Protein AF-A0A9X1H783-F1 (afdb_monomer_lite)

Secondary structure (DSSP, 8-state):
--HHHHHHHHHHS-TT---EEEETTSEEEE-S-GGG-S-HHHHHHHHHHHHSS--TTSGGG--EEEE-SSSSSEEEE-SSTTEEEEE-GGG--SSS--HHHHHHHHHHHHHHHHHS--EEEEE---EE---SEEEEEETTPPTT--SEEESSS-EEEE-SSEEEEESSSS-EEEEGGGEEEEEEEEETTEEEEEEEETT-SEEEEEE-S-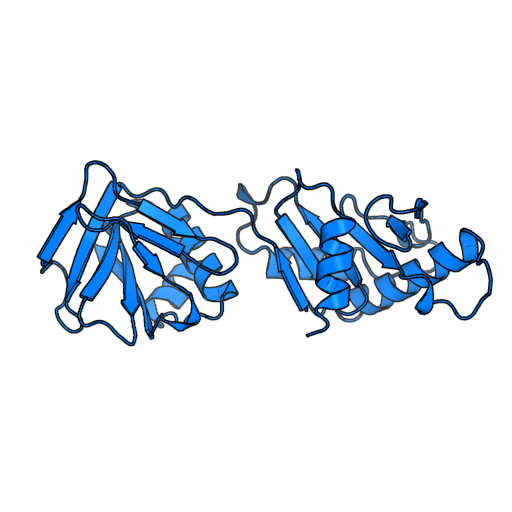HHHHHHHHHHHHHTT--B-HHHHHHHT-

Foldseek 3Di:
DPVVLVVQLVQQDDVVQQWKFAFPLAKMFTDDCCVPPLAPVVVVLVCLQVQLADDVPDQQPDWDWDQGDRHAATWIDGDDPRIIGGDHPVVDPDDPDDRVSSNVVRSVSSNVCNVPVHTPDIGDDKDWQAFQKKFKDFPPDDPPDTDAMDRPDFTWIDHDFWIWTDRHPDIDIDGLVQFPEWEWDDDDLWTKIWTDGPPDRIIMITTRSDLSSLLSVLSSSVVVVHHYDPRSVVSNVD

pLDDT: mean 91.79, std 6.77, range [54.94, 98.31]

Sequence (238 aa):
MDQTLIDNVRLAINPKFQDWVLFENGSYIVFNNTDTIEDIRTEAVKIMAEYGPVHIGSPAGDFGVTTLKKAKGWSISGHYYGMYTYVHPAEINTTNPNESEIGLFGRSKRDLDGQNPIIIYINRKDIDVKLIAGFVGIKKIPLPFVLALNNYNPKLILKEESFEHRGSFWGKTDYYENIEKIDIYLAYKTTNIEITKINSIFTFIGNTNNNLELKKCLAFFQEKKCNLTQKALDFLNQ

Structure (mmCIF, N/CA/C/O backbone):
data_AF-A0A9X1H783-F1
#
_entry.id   AF-A0A9X1H783-F1
#
loop_
_atom_site.group_PDB
_atom_site.id
_atom_site.type_symbol
_atom_site.label_atom_id
_atom_site.label_alt_id
_atom_site.label_comp_id
_atom_site.label_asym_id
_atom_site.label_entity_id
_atom_site.label_seq_id
_atom_site.pdbx_PDB_ins_code
_atom_site.Cartn_x
_atom_site.Cartn_y
_atom_site.Cartn_z
_atom_site.occupancy
_atom_site.B_iso_or_equiv
_atom_site.auth_seq_id
_atom_site.auth_comp_id
_atom_site.auth_asym_id
_atom_site.auth_atom_id
_atom_site.pdbx_PDB_model_num
ATOM 1 N N . MET A 1 1 ? 15.342 7.305 0.048 1.00 54.94 1 MET A N 1
ATOM 2 C CA . MET A 1 1 ? 14.233 7.001 -0.877 1.00 54.94 1 MET A CA 1
ATOM 3 C C . MET A 1 1 ? 14.341 7.996 -2.015 1.00 54.94 1 MET A C 1
ATOM 5 O O . MET A 1 1 ? 14.470 9.180 -1.724 1.00 54.94 1 MET A O 1
ATOM 9 N N . ASP A 1 2 ? 14.410 7.538 -3.264 1.00 75.81 2 ASP A N 1
ATOM 10 C CA . ASP A 1 2 ? 14.524 8.437 -4.418 1.00 75.81 2 ASP A CA 1
ATOM 11 C C . ASP A 1 2 ? 13.151 9.040 -4.743 1.00 75.81 2 ASP A C 1
ATOM 13 O O . ASP A 1 2 ? 12.366 8.487 -5.514 1.00 75.81 2 ASP A O 1
ATOM 17 N N . GLN A 1 3 ? 12.845 10.168 -4.099 1.00 84.81 3 GLN A N 1
ATOM 18 C CA . GLN A 1 3 ? 11.584 10.888 -4.288 1.00 84.81 3 GLN A CA 1
ATOM 19 C C . GLN A 1 3 ? 11.362 11.271 -5.761 1.00 84.81 3 GLN A C 1
ATOM 21 O O . GLN A 1 3 ? 10.232 11.262 -6.245 1.00 84.81 3 GLN A O 1
ATOM 26 N N . THR A 1 4 ? 12.447 11.516 -6.499 1.00 91.31 4 THR A N 1
ATOM 27 C CA . THR A 1 4 ? 12.412 11.880 -7.919 1.00 91.31 4 THR A CA 1
ATOM 28 C C . THR A 1 4 ? 11.857 10.744 -8.775 1.00 91.31 4 THR A C 1
ATOM 30 O O . THR A 1 4 ? 11.085 10.986 -9.705 1.00 91.31 4 THR A O 1
ATOM 33 N N . LEU A 1 5 ? 12.231 9.497 -8.477 1.00 94.94 5 LEU A N 1
ATOM 34 C CA . LEU A 1 5 ? 11.717 8.326 -9.186 1.00 94.94 5 LEU A CA 1
ATOM 35 C C . LEU A 1 5 ? 10.219 8.135 -8.921 1.00 94.94 5 LEU A C 1
ATOM 37 O O . LEU A 1 5 ? 9.456 7.956 -9.870 1.00 94.94 5 LEU A O 1
ATOM 41 N N . ILE A 1 6 ? 9.793 8.238 -7.657 1.00 94.69 6 ILE A N 1
ATOM 42 C CA . ILE A 1 6 ? 8.380 8.110 -7.261 1.00 94.69 6 ILE A CA 1
ATOM 43 C C . ILE A 1 6 ? 7.521 9.139 -7.999 1.00 94.69 6 ILE A C 1
ATOM 45 O O . ILE A 1 6 ? 6.508 8.779 -8.601 1.00 94.69 6 ILE A O 1
ATOM 49 N N . ASP A 1 7 ? 7.940 10.404 -8.007 1.00 94.25 7 ASP A N 1
ATOM 50 C CA . ASP A 1 7 ? 7.174 11.483 -8.631 1.00 94.25 7 ASP A CA 1
ATOM 51 C C . ASP A 1 7 ? 7.076 11.315 -10.153 1.00 94.25 7 ASP A C 1
ATOM 53 O O . ASP A 1 7 ? 6.005 11.497 -10.738 1.00 94.25 7 ASP A O 1
ATOM 57 N N . ASN A 1 8 ? 8.161 10.895 -10.808 1.00 95.50 8 ASN A N 1
ATOM 58 C CA . ASN A 1 8 ? 8.141 10.620 -12.243 1.00 95.50 8 ASN A CA 1
ATOM 59 C C . ASN A 1 8 ? 7.242 9.429 -12.601 1.00 95.50 8 ASN A C 1
ATOM 61 O O . ASN A 1 8 ? 6.477 9.509 -13.565 1.00 95.50 8 ASN A O 1
ATOM 65 N N . VAL A 1 9 ? 7.293 8.345 -11.823 1.00 96.44 9 VAL A N 1
ATOM 66 C CA . VAL A 1 9 ? 6.426 7.172 -12.024 1.00 96.44 9 VAL A CA 1
ATOM 67 C C . VAL A 1 9 ? 4.963 7.544 -11.795 1.00 96.44 9 VAL A C 1
ATOM 69 O O . VAL A 1 9 ? 4.110 7.214 -12.619 1.00 96.44 9 VAL A O 1
ATOM 72 N N . ARG A 1 10 ? 4.660 8.321 -10.750 1.00 95.19 10 ARG A N 1
ATOM 73 C CA . ARG A 1 10 ? 3.310 8.844 -10.496 1.00 95.19 10 ARG A CA 1
ATOM 74 C C . ARG A 1 10 ? 2.779 9.644 -11.689 1.00 95.19 10 ARG A C 1
ATOM 76 O O . ARG A 1 10 ? 1.618 9.493 -12.059 1.00 95.19 10 ARG A O 1
ATOM 83 N N . LEU A 1 11 ? 3.620 10.465 -12.321 1.00 95.25 11 LEU A N 1
ATOM 84 C CA . LEU A 1 11 ? 3.266 11.218 -13.532 1.00 95.25 11 LEU A CA 1
ATOM 85 C C . LEU A 1 11 ? 3.130 10.333 -14.784 1.00 95.25 11 LEU A C 1
ATOM 87 O O . LEU A 1 11 ? 2.388 10.693 -15.704 1.00 95.25 11 LEU A O 1
ATOM 91 N N . ALA A 1 12 ? 3.831 9.198 -14.838 1.00 93.94 12 ALA A N 1
ATOM 92 C CA . ALA A 1 12 ? 3.749 8.228 -15.929 1.00 93.94 12 ALA A CA 1
ATOM 93 C C . ALA A 1 12 ? 2.422 7.449 -15.928 1.00 93.94 12 ALA A C 1
ATOM 95 O O . ALA A 1 12 ? 1.915 7.074 -16.989 1.00 93.94 12 ALA A O 1
ATOM 96 N N . ILE A 1 13 ? 1.843 7.231 -14.747 1.00 94.44 13 ILE A N 1
ATOM 97 C CA . ILE A 1 13 ? 0.616 6.459 -14.555 1.00 94.44 13 ILE A CA 1
ATOM 98 C C . ILE A 1 13 ? -0.613 7.338 -14.819 1.00 94.44 13 ILE A C 1
ATOM 100 O O . ILE A 1 13 ? -0.692 8.506 -14.438 1.00 94.44 13 ILE A O 1
ATOM 104 N N . ASN A 1 14 ? -1.621 6.777 -15.494 1.00 91.31 14 ASN A N 1
ATOM 105 C CA . ASN A 1 14 ? -2.895 7.472 -15.657 1.00 91.31 14 ASN A CA 1
ATOM 106 C C . ASN A 1 14 ? -3.558 7.649 -14.274 1.00 91.31 14 ASN A C 1
ATOM 108 O O . ASN A 1 14 ? -3.820 6.632 -13.634 1.00 91.31 14 ASN A O 1
ATOM 112 N N . PRO A 1 15 ? -3.929 8.877 -13.852 1.00 89.75 15 PRO A N 1
ATOM 113 C CA . PRO A 1 15 ? -4.509 9.131 -12.530 1.00 89.75 15 PRO A CA 1
ATOM 114 C C . PRO A 1 15 ? -5.787 8.351 -12.207 1.00 89.75 15 PRO A C 1
ATOM 116 O O . PRO A 1 15 ? -6.208 8.328 -11.060 1.00 89.75 15 PRO A O 1
ATOM 119 N N . LYS A 1 16 ? -6.448 7.713 -13.177 1.00 90.12 16 LYS A N 1
ATOM 120 C CA . LYS A 1 16 ? -7.562 6.801 -12.873 1.00 90.12 16 LYS A CA 1
ATOM 121 C C . LYS A 1 16 ? -7.117 5.530 -12.134 1.00 90.12 16 LYS A C 1
ATOM 123 O O . LYS A 1 16 ? -7.942 4.893 -11.490 1.00 90.12 16 LYS A O 1
ATOM 128 N N . PHE A 1 17 ? -5.845 5.154 -12.253 1.00 90.94 17 PHE A N 1
ATOM 129 C CA . PHE A 1 17 ? -5.264 3.997 -11.588 1.00 90.94 17 PHE A CA 1
ATOM 130 C C . PHE A 1 17 ? -4.546 4.452 -10.320 1.00 90.94 17 PHE A C 1
ATOM 132 O O . PHE A 1 17 ? -3.482 5.063 -10.372 1.00 90.94 17 PHE A O 1
ATOM 139 N N . GLN A 1 18 ? -5.178 4.183 -9.184 1.00 89.06 18 GLN A N 1
ATOM 140 C CA . GLN A 1 18 ? -4.744 4.659 -7.870 1.00 89.06 18 GLN A CA 1
ATOM 141 C C . GLN A 1 18 ? -3.999 3.591 -7.071 1.00 89.06 18 GLN A C 1
ATOM 143 O O . GLN A 1 18 ? -3.437 3.893 -6.029 1.00 89.06 18 GLN A O 1
ATOM 148 N N . ASP A 1 19 ? -3.966 2.352 -7.545 1.00 91.81 19 ASP A N 1
ATOM 149 C CA . ASP A 1 19 ? -3.268 1.281 -6.857 1.00 91.81 19 ASP A CA 1
ATOM 150 C C . ASP A 1 19 ? -2.101 0.795 -7.703 1.00 91.81 19 ASP A C 1
ATOM 152 O O . ASP A 1 19 ? -2.285 0.218 -8.779 1.00 91.81 19 ASP A O 1
ATOM 156 N N . TRP A 1 20 ? -0.888 1.051 -7.228 1.00 95.19 20 TRP A N 1
ATOM 157 C CA . TRP A 1 20 ? 0.322 0.637 -7.919 1.00 95.19 20 TRP A CA 1
ATOM 158 C C . TRP A 1 20 ? 1.499 0.483 -6.965 1.00 95.19 20 TRP A C 1
ATOM 160 O O . TRP A 1 20 ? 1.577 1.128 -5.922 1.00 95.19 20 TRP A O 1
ATOM 170 N N . VAL A 1 21 ? 2.425 -0.393 -7.334 1.00 95.81 21 VAL A N 1
ATOM 171 C CA . VAL A 1 21 ? 3.631 -0.707 -6.563 1.00 95.81 21 VAL A CA 1
ATOM 172 C C . VAL A 1 21 ? 4.849 -0.409 -7.419 1.00 95.81 21 VAL A C 1
ATOM 174 O O . VAL A 1 21 ? 4.858 -0.769 -8.592 1.00 95.81 21 VAL A O 1
ATOM 177 N N . LEU A 1 22 ? 5.863 0.231 -6.838 1.00 97.69 22 LEU A N 1
ATOM 178 C CA . LEU A 1 22 ? 7.119 0.600 -7.488 1.00 97.69 22 LEU A CA 1
ATOM 179 C C . LEU A 1 22 ? 8.302 -0.121 -6.839 1.00 97.69 22 LEU A C 1
ATOM 181 O O . LEU A 1 22 ? 8.462 -0.125 -5.612 1.00 97.69 22 LEU A O 1
ATOM 185 N N . PHE A 1 23 ? 9.140 -0.689 -7.697 1.00 97.81 23 PHE A N 1
ATOM 186 C CA . PHE A 1 23 ? 10.353 -1.417 -7.366 1.00 97.81 23 PHE A CA 1
ATOM 187 C C . PHE A 1 23 ? 11.600 -0.548 -7.550 1.00 97.81 23 PHE A C 1
ATOM 189 O O . PHE A 1 23 ? 11.563 0.501 -8.200 1.00 97.81 23 PHE A O 1
ATOM 196 N N . GLU A 1 24 ? 12.694 -0.971 -6.924 1.00 96.94 24 GLU A N 1
ATOM 197 C CA . GLU A 1 24 ? 13.940 -0.212 -6.805 1.00 96.94 24 GLU A CA 1
ATOM 198 C C . GLU A 1 24 ? 14.517 0.240 -8.151 1.00 96.94 24 GLU A C 1
ATOM 200 O O . GLU A 1 24 ? 14.945 1.389 -8.268 1.00 96.94 24 GLU A O 1
ATOM 205 N N . ASN A 1 25 ? 14.457 -0.600 -9.189 1.00 96.81 25 ASN A N 1
ATOM 206 C CA . ASN A 1 25 ? 14.982 -0.272 -10.517 1.00 96.81 25 ASN A CA 1
ATOM 207 C C . ASN A 1 25 ? 13.929 0.387 -11.424 1.00 96.81 25 ASN A C 1
ATOM 209 O O . ASN A 1 25 ? 14.109 0.494 -12.636 1.00 96.81 25 ASN A O 1
ATOM 213 N N . GLY A 1 26 ? 12.828 0.898 -10.872 1.00 97.06 26 GLY A N 1
ATOM 214 C CA . GLY A 1 26 ? 11.852 1.686 -11.624 1.00 97.06 26 GLY A CA 1
ATOM 215 C C . GLY A 1 26 ? 10.808 0.865 -12.377 1.00 97.06 26 GLY A C 1
ATOM 216 O O . GLY A 1 26 ? 10.026 1.445 -13.139 1.00 97.06 26 GLY A O 1
ATOM 217 N N . SER A 1 27 ? 10.759 -0.455 -12.179 1.00 97.94 27 SER A N 1
ATOM 218 C CA . SER A 1 27 ? 9.600 -1.245 -12.597 1.00 97.94 27 SER A CA 1
ATOM 219 C C . SER A 1 27 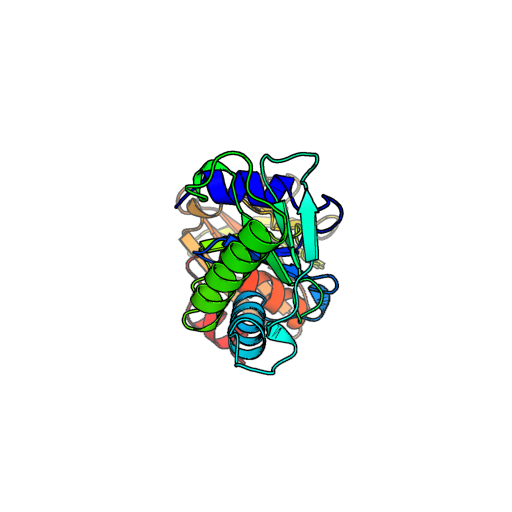? 8.428 -0.981 -11.667 1.00 97.94 27 SER A C 1
ATOM 221 O O . SER A 1 27 ? 8.597 -0.806 -10.463 1.00 97.94 27 SER A O 1
ATOM 223 N N . TYR A 1 28 ? 7.220 -0.939 -12.209 1.00 97.88 28 TYR A N 1
ATOM 224 C CA . TYR A 1 28 ? 6.009 -0.736 -11.434 1.00 97.88 28 TYR A CA 1
ATOM 225 C C . TYR A 1 28 ? 4.861 -1.585 -11.966 1.00 97.88 28 TYR A C 1
ATOM 227 O O . TYR A 1 28 ? 4.776 -1.878 -13.159 1.00 97.88 28 TYR A O 1
ATOM 235 N N . ILE A 1 29 ? 3.972 -1.982 -11.059 1.00 97.12 29 ILE A N 1
ATOM 236 C CA . ILE A 1 29 ? 2.785 -2.782 -11.358 1.00 97.12 29 ILE A CA 1
ATOM 237 C C . ILE A 1 29 ? 1.555 -1.962 -10.992 1.00 97.12 29 ILE A C 1
ATOM 239 O O . ILE A 1 29 ? 1.434 -1.503 -9.859 1.00 97.12 29 ILE A O 1
ATOM 243 N N . VAL A 1 30 ? 0.646 -1.792 -11.946 1.00 95.75 30 VAL A N 1
ATOM 244 C CA . VAL A 1 30 ? -0.655 -1.143 -11.772 1.00 95.75 30 VAL A CA 1
ATOM 245 C C . VAL A 1 30 ? -1.730 -2.207 -11.570 1.00 95.75 30 VAL A C 1
ATOM 247 O O . VAL A 1 30 ? -1.883 -3.107 -12.397 1.00 95.75 30 VAL A O 1
ATOM 250 N N . PHE A 1 31 ? -2.507 -2.079 -10.498 1.00 92.44 31 PHE A N 1
ATOM 251 C CA . PHE A 1 31 ? -3.569 -3.013 -10.143 1.00 92.44 31 PHE A CA 1
ATOM 252 C C . PHE A 1 31 ? -4.945 -2.425 -10.469 1.00 92.44 31 PHE A C 1
ATOM 254 O O . PHE A 1 31 ? -5.270 -1.308 -10.076 1.00 92.44 31 PHE A O 1
ATOM 261 N N . ASN A 1 32 ? -5.781 -3.205 -11.160 1.00 83.69 32 ASN A N 1
ATOM 262 C CA . ASN A 1 32 ? -7.150 -2.794 -11.501 1.00 83.69 32 ASN A CA 1
ATOM 263 C C . ASN A 1 32 ? -8.206 -3.275 -10.490 1.00 83.69 32 ASN A C 1
ATOM 265 O O . ASN A 1 32 ? -9.282 -2.692 -10.436 1.00 83.69 32 ASN A O 1
ATOM 269 N N . ASN A 1 33 ? -7.907 -4.317 -9.703 1.00 74.62 33 ASN A N 1
ATOM 270 C CA . ASN A 1 33 ? -8.857 -4.990 -8.808 1.00 74.62 33 ASN A CA 1
ATOM 271 C C . ASN A 1 33 ? -8.241 -5.224 -7.417 1.00 74.62 33 ASN A C 1
ATOM 273 O O . ASN A 1 33 ? -8.136 -6.355 -6.949 1.00 74.62 33 ASN A O 1
ATOM 277 N N . THR A 1 34 ? -7.789 -4.170 -6.745 1.00 73.69 34 THR A N 1
ATOM 278 C CA . THR A 1 34 ? -7.193 -4.301 -5.403 1.00 73.69 34 THR A CA 1
ATOM 279 C C . THR A 1 34 ? -8.164 -4.777 -4.336 1.00 73.69 34 THR A C 1
ATOM 281 O O . THR A 1 34 ? -7.727 -5.355 -3.347 1.00 73.69 34 THR A O 1
ATOM 284 N N . ASP A 1 35 ? -9.470 -4.606 -4.536 1.00 70.31 35 ASP A N 1
ATOM 285 C CA . ASP A 1 35 ? -10.495 -5.044 -3.585 1.00 70.31 35 ASP A CA 1
ATOM 286 C C . ASP A 1 35 ? -10.498 -6.561 -3.332 1.00 70.31 35 ASP A C 1
ATOM 288 O O . ASP A 1 35 ? -11.001 -6.998 -2.287 1.00 70.31 35 ASP A O 1
ATOM 292 N N . THR A 1 36 ? -9.947 -7.340 -4.272 1.00 70.81 36 THR A N 1
ATOM 293 C CA . THR A 1 36 ? -9.803 -8.802 -4.204 1.00 70.81 36 THR A CA 1
ATOM 294 C C . THR A 1 36 ? -8.408 -9.256 -3.774 1.00 70.81 36 THR A C 1
ATOM 296 O O . THR A 1 36 ? -8.184 -10.456 -3.650 1.00 70.81 36 THR A O 1
ATOM 299 N N . ILE A 1 37 ? -7.468 -8.329 -3.575 1.00 75.62 37 ILE A N 1
ATOM 300 C CA . ILE A 1 37 ? -6.089 -8.626 -3.181 1.00 75.62 37 ILE A CA 1
ATOM 301 C C . ILE A 1 37 ? -5.966 -8.362 -1.683 1.00 75.62 37 ILE A C 1
ATOM 303 O O . ILE A 1 37 ? -6.151 -7.233 -1.232 1.00 75.62 37 ILE A O 1
ATOM 307 N N . GLU A 1 38 ? -5.671 -9.409 -0.916 1.00 70.44 38 GLU A N 1
ATOM 308 C CA . GLU A 1 38 ? -5.526 -9.319 0.541 1.00 70.44 38 GLU A CA 1
ATOM 309 C C . GLU A 1 38 ? -4.265 -8.539 0.935 1.00 70.44 38 GLU A C 1
ATOM 311 O O . GLU A 1 38 ? -4.347 -7.601 1.725 1.00 70.44 38 GLU A O 1
ATOM 316 N N . ASP A 1 39 ? -3.129 -8.864 0.311 1.00 80.00 39 ASP A N 1
ATOM 317 C CA . ASP A 1 39 ? -1.849 -8.185 0.510 1.00 80.00 39 ASP A CA 1
ATOM 318 C C . ASP A 1 39 ? -1.211 -7.820 -0.840 1.00 80.00 39 ASP A C 1
ATOM 320 O O . ASP A 1 39 ? -0.672 -8.664 -1.561 1.00 80.00 39 ASP A O 1
ATOM 324 N N . ILE A 1 40 ? -1.258 -6.529 -1.178 1.00 87.25 40 ILE A N 1
ATOM 325 C CA . ILE A 1 40 ? -0.692 -6.007 -2.428 1.00 87.25 40 ILE A CA 1
ATOM 326 C C . ILE A 1 40 ? 0.831 -6.129 -2.475 1.00 87.25 40 ILE A C 1
ATOM 328 O O . ILE A 1 40 ? 1.391 -6.261 -3.561 1.00 87.25 40 ILE A O 1
ATOM 332 N N . ARG A 1 41 ? 1.516 -6.093 -1.325 1.00 89.44 41 ARG A N 1
ATOM 333 C CA . ARG A 1 41 ? 2.974 -6.218 -1.267 1.00 89.44 41 ARG A CA 1
ATOM 334 C C . ARG A 1 41 ? 3.370 -7.633 -1.651 1.00 89.44 41 ARG A C 1
ATOM 336 O O . ARG A 1 41 ? 4.198 -7.798 -2.544 1.00 89.44 41 ARG A O 1
ATOM 343 N N . THR A 1 42 ? 2.762 -8.628 -1.011 1.00 89.94 42 THR A N 1
ATOM 344 C CA . THR A 1 42 ? 3.015 -10.040 -1.320 1.00 89.94 42 THR A CA 1
ATOM 345 C C . THR A 1 42 ? 2.666 -10.357 -2.774 1.00 89.94 42 THR A C 1
ATOM 347 O O . THR A 1 42 ? 3.477 -10.959 -3.479 1.00 89.94 42 THR A O 1
ATOM 350 N N . GLU A 1 43 ? 1.513 -9.893 -3.262 1.00 92.44 43 GLU A N 1
ATOM 351 C CA . GLU A 1 43 ? 1.101 -10.137 -4.649 1.00 92.44 43 GLU A CA 1
ATOM 352 C C . GLU A 1 43 ? 2.029 -9.452 -5.664 1.00 92.44 43 GLU A C 1
ATOM 354 O O . GLU A 1 43 ? 2.422 -10.064 -6.655 1.00 92.44 43 GLU A O 1
ATOM 359 N N . ALA A 1 44 ? 2.455 -8.210 -5.410 1.00 95.12 44 ALA A N 1
ATOM 360 C CA . ALA A 1 44 ? 3.391 -7.512 -6.288 1.00 95.12 44 ALA A CA 1
ATOM 361 C C . ALA A 1 44 ? 4.756 -8.210 -6.349 1.00 95.12 44 ALA A C 1
ATOM 363 O O . ALA A 1 44 ? 5.304 -8.362 -7.439 1.00 95.12 44 ALA A O 1
ATOM 364 N N . VAL A 1 45 ? 5.293 -8.660 -5.207 1.00 96.44 45 VAL A N 1
ATOM 365 C CA . VAL A 1 45 ? 6.550 -9.429 -5.156 1.00 96.44 45 VAL A CA 1
ATOM 366 C C . VAL A 1 45 ? 6.425 -10.720 -5.958 1.00 96.44 45 VAL A C 1
ATOM 368 O O . VAL A 1 45 ? 7.314 -11.029 -6.747 1.00 96.44 45 VAL A O 1
ATOM 371 N N . LYS A 1 46 ? 5.313 -11.444 -5.803 1.00 95.69 46 LYS A N 1
ATOM 372 C CA . LYS A 1 46 ? 5.044 -12.675 -6.552 1.00 95.69 46 LYS A CA 1
ATOM 373 C C . LYS A 1 46 ? 4.999 -12.421 -8.060 1.00 95.69 46 LYS A C 1
ATOM 375 O O . LYS A 1 46 ? 5.708 -13.092 -8.801 1.00 95.69 46 LYS A O 1
ATOM 380 N N . ILE A 1 47 ? 4.220 -11.432 -8.507 1.00 95.62 47 ILE A N 1
ATOM 381 C CA . ILE A 1 47 ? 4.123 -11.065 -9.928 1.00 95.62 47 ILE A CA 1
ATOM 382 C C . ILE A 1 47 ? 5.495 -10.648 -10.473 1.00 95.62 47 ILE A C 1
ATOM 384 O O . ILE A 1 47 ? 5.873 -11.064 -11.566 1.00 95.62 47 ILE A O 1
ATOM 388 N N . MET A 1 48 ? 6.258 -9.839 -9.732 1.00 96.88 48 MET A N 1
ATOM 389 C CA . MET A 1 48 ? 7.583 -9.402 -10.175 1.00 96.88 48 MET A CA 1
ATOM 390 C C . MET A 1 48 ? 8.561 -10.576 -10.289 1.00 96.88 48 MET A C 1
ATOM 392 O O . MET A 1 48 ? 9.252 -10.682 -11.295 1.00 96.88 48 MET A O 1
ATOM 396 N N . ALA A 1 49 ? 8.573 -11.492 -9.320 1.00 95.50 49 ALA A N 1
ATOM 397 C CA . ALA A 1 49 ? 9.428 -12.678 -9.361 1.00 95.50 49 ALA A CA 1
ATOM 398 C C . ALA A 1 49 ? 9.052 -13.651 -10.495 1.00 95.50 49 ALA A C 1
ATOM 400 O O . ALA A 1 49 ? 9.925 -14.303 -11.061 1.00 95.50 49 ALA A O 1
ATOM 401 N N . GLU A 1 50 ? 7.764 -13.756 -10.835 1.00 94.50 50 GLU A N 1
ATOM 402 C CA . GLU A 1 50 ? 7.275 -14.666 -11.878 1.00 94.50 50 GLU A CA 1
ATOM 403 C C . GLU A 1 50 ? 7.458 -14.099 -13.296 1.00 94.50 50 GLU A C 1
ATOM 405 O O . GLU A 1 50 ? 7.855 -14.825 -14.205 1.00 94.50 50 GLU A O 1
ATOM 410 N N . TYR A 1 51 ? 7.186 -12.804 -13.496 1.00 93.69 51 TYR A N 1
ATOM 411 C CA . TYR A 1 51 ? 7.120 -12.189 -14.832 1.00 93.69 51 TYR A CA 1
ATOM 412 C C . TYR A 1 51 ? 8.225 -11.167 -15.127 1.00 93.69 51 TYR A C 1
ATOM 414 O O . TYR A 1 51 ? 8.376 -10.753 -16.280 1.00 93.69 51 TYR A O 1
ATOM 422 N N . GLY A 1 52 ? 8.964 -10.723 -14.110 1.00 92.62 52 GLY A N 1
ATOM 423 C CA . GLY A 1 52 ? 10.068 -9.773 -14.243 1.00 92.62 52 GLY A CA 1
ATOM 424 C C . GLY A 1 52 ? 11.311 -10.356 -14.928 1.00 92.62 52 GLY A C 1
ATOM 425 O O . GLY A 1 52 ? 11.812 -9.710 -15.856 1.00 92.62 52 GLY A O 1
ATOM 426 N N . PRO A 1 53 ? 11.799 -11.555 -14.531 1.00 92.44 53 PRO A N 1
ATOM 427 C CA . PRO A 1 53 ? 12.999 -12.149 -15.110 1.00 92.44 53 PRO A CA 1
ATOM 428 C C . PRO A 1 53 ? 12.887 -12.383 -16.616 1.00 92.44 53 PRO A C 1
ATOM 430 O O . PRO A 1 53 ? 11.856 -12.818 -17.137 1.00 92.44 53 PRO A O 1
ATOM 433 N N . VAL A 1 54 ? 13.980 -12.136 -17.331 1.00 83.56 54 VAL A N 1
ATOM 434 C CA . VAL A 1 54 ? 14.042 -12.283 -18.785 1.00 83.56 54 VAL A CA 1
ATOM 435 C C . VAL A 1 54 ? 14.863 -13.511 -19.135 1.00 83.56 54 VAL A C 1
ATOM 437 O O . VAL A 1 54 ? 16.093 -13.502 -19.116 1.00 83.56 54 VAL A O 1
ATOM 440 N N . HIS A 1 55 ? 14.176 -14.575 -19.536 1.00 79.75 55 HIS A N 1
ATOM 441 C CA . HIS A 1 55 ? 14.825 -15.775 -20.054 1.00 79.75 55 HIS A CA 1
ATOM 442 C C . HIS A 1 55 ? 14.947 -15.713 -21.579 1.00 79.75 55 HIS A C 1
ATOM 444 O O . HIS A 1 55 ? 14.038 -15.244 -22.274 1.00 79.75 55 HIS A O 1
ATOM 450 N N . ILE A 1 56 ? 16.069 -16.196 -22.119 1.00 74.31 56 ILE A N 1
ATOM 451 C CA . ILE A 1 56 ? 16.292 -16.266 -23.569 1.00 74.31 56 ILE A CA 1
ATOM 452 C C . ILE A 1 56 ? 15.169 -17.095 -24.209 1.00 74.31 56 ILE A C 1
ATOM 454 O O . ILE A 1 56 ? 14.881 -18.201 -23.760 1.00 74.31 56 ILE A O 1
ATOM 458 N N . GLY A 1 57 ? 14.535 -16.554 -25.253 1.00 69.00 57 GLY A N 1
ATOM 459 C CA . GLY A 1 57 ? 13.436 -17.219 -25.962 1.00 69.00 57 GLY A CA 1
ATOM 460 C C . GLY A 1 57 ? 12.085 -17.198 -25.236 1.00 69.00 57 GLY A C 1
ATOM 461 O O . GLY A 1 57 ? 11.164 -17.881 -25.673 1.00 69.00 57 GLY A O 1
ATOM 462 N N . SER A 1 58 ? 11.949 -16.434 -24.146 1.00 73.69 58 SER A N 1
ATOM 463 C CA . SER A 1 58 ? 10.673 -16.256 -23.443 1.00 73.69 58 SER A CA 1
ATOM 464 C C . SER A 1 58 ? 9.901 -15.020 -23.932 1.00 73.69 58 SER A C 1
ATOM 466 O O . SER A 1 58 ? 10.522 -14.065 -24.411 1.00 73.69 58 SER A O 1
ATOM 468 N N . PRO A 1 59 ? 8.569 -14.967 -23.732 1.00 73.56 59 PRO A N 1
ATOM 469 C CA . PRO A 1 59 ? 7.768 -13.767 -24.001 1.00 73.56 59 PRO A CA 1
ATOM 470 C C . PRO A 1 59 ? 8.226 -12.514 -23.235 1.00 73.56 59 PRO A C 1
ATOM 472 O O . PRO A 1 59 ? 7.932 -11.396 -23.644 1.00 73.56 59 PRO A O 1
ATOM 475 N N . ALA A 1 60 ? 8.985 -12.668 -22.142 1.00 72.31 60 ALA A N 1
ATOM 476 C CA . ALA A 1 60 ? 9.581 -11.548 -21.407 1.00 72.31 60 ALA A CA 1
ATOM 477 C C . ALA A 1 60 ? 10.659 -10.792 -22.209 1.00 72.31 60 ALA A C 1
ATOM 479 O O . ALA A 1 60 ? 11.068 -9.698 -21.804 1.00 72.31 60 ALA A O 1
ATOM 480 N N . GLY A 1 61 ? 11.108 -11.360 -23.336 1.00 70.38 61 GLY A N 1
ATOM 481 C CA . GLY A 1 61 ? 12.006 -10.718 -24.292 1.00 70.38 61 GLY A CA 1
ATOM 482 C C . GLY A 1 61 ? 11.357 -9.590 -25.096 1.00 70.38 61 GLY A C 1
ATOM 483 O O . GLY A 1 61 ? 12.068 -8.652 -25.466 1.00 70.38 61 GLY A O 1
ATOM 484 N N . ASP A 1 62 ? 10.037 -9.647 -25.300 1.00 83.50 62 ASP A N 1
ATOM 485 C CA . ASP A 1 62 ? 9.284 -8.637 -26.043 1.00 83.50 62 ASP A CA 1
ATOM 486 C C . ASP A 1 62 ? 9.002 -7.404 -25.172 1.00 83.50 62 ASP A C 1
ATOM 488 O O . ASP A 1 62 ? 8.781 -7.484 -23.955 1.00 83.50 62 ASP A O 1
ATOM 492 N N . PHE A 1 63 ? 9.016 -6.230 -25.802 1.00 92.00 63 PHE A N 1
ATOM 493 C CA . PHE A 1 63 ? 8.727 -4.959 -25.148 1.00 92.00 63 PHE A CA 1
ATOM 494 C C . PHE A 1 63 ? 8.097 -3.957 -26.114 1.00 92.00 63 PHE A C 1
ATOM 496 O O . PHE A 1 63 ? 8.317 -4.001 -27.323 1.00 92.00 63 PHE A O 1
ATOM 503 N N . GLY A 1 64 ? 7.342 -3.015 -25.555 1.00 94.38 64 GLY A N 1
ATOM 504 C CA . GLY A 1 64 ? 6.896 -1.811 -26.249 1.00 94.38 64 GLY A CA 1
ATOM 505 C C . GLY A 1 64 ? 7.471 -0.572 -25.575 1.00 94.38 64 GLY A C 1
ATOM 506 O O . GLY A 1 64 ? 7.597 -0.539 -24.352 1.00 94.38 64 GLY A O 1
ATOM 507 N N . VAL A 1 65 ? 7.802 0.453 -26.359 1.00 97.25 65 VAL A N 1
ATOM 508 C CA . VAL A 1 65 ? 8.280 1.743 -25.847 1.00 97.25 65 VAL A CA 1
ATOM 509 C C . VAL A 1 65 ? 7.189 2.786 -26.025 1.00 97.25 65 VAL A C 1
ATOM 511 O O . VAL A 1 65 ? 6.650 2.962 -27.112 1.00 97.25 65 VAL A O 1
ATOM 514 N N . THR A 1 66 ? 6.842 3.485 -24.948 1.00 96.69 66 THR A N 1
ATOM 515 C CA . THR A 1 66 ? 5.890 4.598 -24.990 1.00 96.69 66 THR A CA 1
ATOM 516 C C . THR A 1 66 ? 6.525 5.851 -24.410 1.00 96.69 66 THR A C 1
ATOM 518 O O . THR A 1 66 ? 6.878 5.886 -23.233 1.00 96.6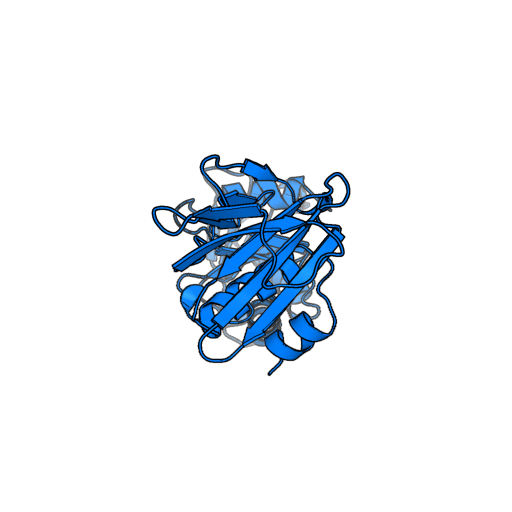9 66 THR A O 1
ATOM 521 N N . THR A 1 67 ? 6.625 6.909 -25.213 1.00 96.56 67 THR A N 1
ATOM 522 C CA . THR A 1 67 ? 7.060 8.230 -24.739 1.00 96.56 67 THR A CA 1
ATOM 523 C C . THR A 1 67 ? 6.016 8.839 -23.808 1.00 96.56 67 THR A C 1
ATOM 525 O O . THR A 1 67 ? 4.824 8.908 -24.131 1.00 96.56 67 THR A O 1
ATOM 528 N N . LEU A 1 68 ? 6.462 9.302 -22.643 1.00 95.94 68 LEU A N 1
ATOM 529 C CA . LEU A 1 68 ? 5.588 9.859 -21.621 1.00 95.94 68 LEU A CA 1
ATOM 530 C C . LEU A 1 68 ? 5.214 11.309 -21.938 1.00 95.94 68 LEU A C 1
ATOM 532 O O . LEU A 1 68 ? 6.032 12.114 -22.372 1.00 95.94 68 LEU A O 1
ATOM 536 N N . LYS A 1 69 ? 3.941 11.650 -21.709 1.00 93.06 69 LYS A N 1
ATOM 537 C CA . LYS A 1 69 ? 3.408 13.001 -21.972 1.00 93.06 69 LYS A CA 1
ATOM 538 C C . LYS A 1 69 ? 3.538 13.949 -20.779 1.00 93.06 69 LYS A C 1
ATOM 540 O O . LYS A 1 69 ? 3.562 15.159 -20.968 1.00 93.06 69 LYS A O 1
ATOM 545 N N . LYS A 1 70 ? 3.535 13.402 -19.559 1.00 92.62 70 LYS A N 1
ATOM 546 C CA . LYS A 1 70 ? 3.502 14.163 -18.295 1.00 92.62 70 LYS A CA 1
ATOM 547 C C . LYS A 1 70 ? 4.779 14.035 -17.463 1.00 92.62 70 LYS A C 1
ATOM 549 O O . LYS A 1 70 ? 4.970 14.822 -16.547 1.00 92.62 70 LYS A O 1
ATOM 554 N N . ALA A 1 71 ? 5.635 13.075 -17.796 1.00 92.12 71 ALA A N 1
ATOM 555 C CA . ALA A 1 71 ? 6.961 12.892 -17.221 1.00 92.12 71 ALA A CA 1
ATOM 556 C C . ALA A 1 71 ? 7.989 12.892 -18.355 1.00 92.12 71 ALA A C 1
ATOM 558 O O . ALA A 1 71 ? 7.641 12.615 -19.505 1.00 92.12 71 ALA A O 1
ATOM 559 N N . LYS A 1 72 ? 9.251 13.190 -18.044 1.00 93.25 72 LYS A N 1
ATOM 560 C CA . LYS A 1 72 ? 10.342 13.019 -19.010 1.00 93.25 72 LYS A CA 1
ATOM 561 C C . LYS A 1 72 ? 10.665 11.533 -19.156 1.00 93.25 72 LYS A C 1
ATOM 563 O O . LYS A 1 72 ? 10.702 10.825 -18.162 1.00 93.25 72 LYS A O 1
ATOM 568 N N . GLY A 1 73 ? 10.963 11.085 -20.372 1.00 95.62 73 GLY A N 1
ATOM 569 C CA . GLY A 1 73 ? 11.385 9.708 -20.634 1.00 95.62 73 GLY A CA 1
ATOM 570 C C . GLY A 1 73 ? 10.272 8.805 -21.142 1.00 95.62 73 GLY A C 1
ATOM 571 O O . GLY A 1 73 ? 9.348 9.253 -21.830 1.00 95.62 73 GLY A O 1
ATOM 572 N N . TRP A 1 74 ? 10.396 7.518 -20.833 1.00 97.75 74 TRP A N 1
ATOM 573 C CA . TRP A 1 74 ? 9.618 6.460 -21.469 1.00 97.75 74 TRP A CA 1
ATOM 574 C C . TRP A 1 74 ? 9.078 5.454 -20.455 1.00 97.75 74 TRP A C 1
ATOM 576 O O . TRP A 1 74 ? 9.645 5.253 -19.380 1.00 97.75 74 TRP A O 1
ATOM 586 N N . SER A 1 75 ? 7.974 4.813 -20.828 1.00 97.19 75 SER A N 1
ATOM 587 C CA . SER A 1 75 ? 7.434 3.629 -20.167 1.00 97.19 75 SER A CA 1
ATOM 588 C C . SER A 1 75 ? 7.615 2.425 -21.076 1.00 97.19 75 SER A C 1
ATOM 590 O O . SER A 1 75 ? 7.263 2.483 -22.259 1.00 97.19 75 SER A O 1
ATOM 592 N N . ILE A 1 76 ? 8.169 1.353 -20.519 1.00 97.44 76 ILE A N 1
ATOM 593 C CA . ILE A 1 76 ? 8.475 0.119 -21.235 1.00 97.44 76 ILE A CA 1
ATOM 594 C C . ILE A 1 76 ? 7.497 -0.956 -20.789 1.00 97.44 76 ILE A C 1
ATOM 596 O O . ILE A 1 76 ? 7.495 -1.338 -19.620 1.00 97.44 76 ILE A O 1
ATOM 600 N N . SER A 1 77 ? 6.651 -1.429 -21.700 1.00 95.06 77 SER A N 1
ATOM 601 C CA . SER A 1 77 ? 5.761 -2.563 -21.443 1.00 95.06 77 SER A CA 1
ATOM 602 C C . SER A 1 77 ? 6.492 -3.892 -21.639 1.00 95.06 77 SER A C 1
ATOM 604 O O . SER A 1 77 ? 7.576 -3.956 -22.224 1.00 95.06 77 SER A O 1
ATOM 606 N N . GLY A 1 78 ? 5.911 -4.975 -21.132 1.00 87.19 78 GLY A N 1
ATOM 607 C CA . GLY A 1 78 ? 6.443 -6.322 -21.309 1.00 87.19 78 GLY A CA 1
ATOM 608 C C . GLY A 1 78 ? 5.358 -7.383 -21.250 1.00 87.19 78 GLY A C 1
ATOM 609 O O . GLY A 1 78 ? 4.210 -7.135 -21.608 1.00 87.19 78 GLY A O 1
ATOM 610 N N . HIS A 1 79 ? 5.750 -8.561 -20.775 1.00 84.19 79 HIS A N 1
ATOM 611 C CA . HIS A 1 79 ? 4.938 -9.772 -20.792 1.00 84.19 79 HIS A CA 1
ATOM 612 C C . HIS A 1 79 ? 3.678 -9.701 -19.909 1.00 84.19 79 HIS A C 1
ATOM 614 O O . HIS A 1 79 ? 2.625 -10.184 -20.319 1.00 84.19 79 HIS A O 1
ATOM 620 N N . TYR A 1 80 ? 3.756 -9.092 -18.721 1.00 91.75 80 TYR A N 1
ATOM 621 C CA . TYR A 1 80 ? 2.631 -9.048 -17.784 1.00 91.75 80 TYR A CA 1
ATOM 622 C C . TYR A 1 80 ? 1.791 -7.776 -17.934 1.00 91.75 80 TYR A C 1
ATOM 624 O O . TYR A 1 80 ? 2.306 -6.654 -17.904 1.00 91.75 80 TYR A O 1
ATOM 632 N N . TYR A 1 81 ? 0.470 -7.940 -18.041 1.00 90.94 81 TYR A N 1
ATOM 633 C CA . TYR A 1 81 ? -0.454 -6.813 -18.117 1.00 90.94 81 TYR A CA 1
ATOM 634 C C . TYR A 1 81 ? -0.409 -5.970 -16.837 1.00 90.94 81 TYR A C 1
ATOM 636 O O . TYR A 1 81 ? -0.616 -6.471 -15.737 1.00 90.94 81 TYR A O 1
ATOM 644 N N . GLY A 1 82 ? -0.194 -4.664 -16.989 1.00 93.56 82 GLY A N 1
ATOM 645 C CA . GLY A 1 82 ? -0.096 -3.747 -15.854 1.00 93.56 82 GLY A CA 1
ATOM 646 C C . GLY A 1 82 ? 1.316 -3.613 -15.284 1.00 93.56 82 GLY A C 1
ATOM 647 O O . GLY A 1 82 ? 1.513 -2.745 -14.442 1.00 93.56 82 GLY A O 1
ATOM 648 N N . MET A 1 83 ? 2.295 -4.394 -15.758 1.00 96.12 83 MET A N 1
ATOM 649 C CA . MET A 1 83 ? 3.708 -4.218 -15.421 1.00 96.12 83 MET A CA 1
ATOM 650 C C . MET A 1 83 ? 4.405 -3.353 -16.470 1.00 96.12 83 MET A C 1
ATOM 652 O O . MET A 1 83 ? 4.341 -3.621 -17.672 1.00 96.12 83 MET A O 1
ATOM 656 N N . TYR A 1 84 ? 5.114 -2.335 -16.002 1.00 97.31 84 TYR A N 1
ATOM 657 C CA . TYR A 1 84 ? 5.869 -1.416 -16.840 1.00 97.31 84 TYR A CA 1
ATOM 658 C C . TYR A 1 84 ? 7.190 -1.057 -16.174 1.00 97.31 84 TYR A C 1
ATOM 660 O O . TYR A 1 84 ? 7.354 -1.242 -14.972 1.00 97.31 84 TYR A O 1
ATOM 668 N N . THR A 1 85 ? 8.108 -0.476 -16.936 1.00 97.81 85 THR A N 1
ATOM 669 C CA . THR A 1 85 ? 9.367 0.043 -16.400 1.00 97.81 85 THR A CA 1
ATOM 670 C C . THR A 1 85 ? 9.593 1.468 -16.859 1.00 97.81 85 THR A C 1
ATOM 672 O O . THR A 1 85 ? 9.521 1.766 -18.051 1.00 97.81 85 THR A O 1
ATOM 675 N N . TYR A 1 86 ? 9.842 2.363 -15.908 1.00 97.94 86 TYR A N 1
ATOM 676 C CA . TYR A 1 86 ? 10.173 3.751 -16.190 1.00 97.94 86 TYR A CA 1
ATOM 677 C C . TYR A 1 86 ? 11.662 3.902 -16.516 1.00 97.94 86 TYR A C 1
ATOM 679 O O . TYR A 1 86 ? 12.532 3.363 -15.821 1.00 97.94 86 TYR A O 1
ATOM 687 N N . VAL A 1 87 ? 11.947 4.663 -17.571 1.00 97.62 87 VAL A N 1
ATOM 688 C CA . VAL A 1 87 ? 13.305 5.005 -17.999 1.00 97.62 87 VAL A CA 1
ATOM 689 C C . VAL A 1 87 ? 13.399 6.511 -18.200 1.00 97.62 87 VAL A C 1
ATOM 691 O O . VAL A 1 87 ? 12.760 7.073 -19.096 1.00 97.62 87 VAL A O 1
ATOM 694 N N . HIS A 1 88 ? 14.216 7.167 -17.384 1.00 95.88 88 HIS A N 1
ATOM 695 C CA . HIS A 1 88 ? 14.539 8.576 -17.534 1.00 95.88 88 HIS A CA 1
ATOM 696 C C . HIS A 1 88 ? 15.670 8.760 -18.569 1.00 95.88 88 HIS A C 1
ATOM 698 O O . HIS A 1 88 ? 16.617 7.973 -18.589 1.00 95.88 88 HIS A O 1
ATOM 704 N N . PRO A 1 89 ? 15.657 9.823 -19.401 1.00 94.06 89 PRO A N 1
ATOM 705 C CA . PRO A 1 89 ? 16.678 10.027 -20.434 1.00 94.06 89 PRO A CA 1
ATOM 706 C C . PRO A 1 89 ? 18.111 10.119 -19.909 1.00 94.06 89 PRO A C 1
ATOM 708 O O . PRO A 1 89 ? 19.034 9.708 -20.597 1.00 94.06 89 PRO A O 1
ATOM 711 N N . ALA A 1 90 ? 18.298 10.620 -18.684 1.00 93.06 90 ALA A N 1
ATOM 712 C CA . ALA A 1 90 ? 19.621 10.718 -18.064 1.00 93.06 90 ALA A CA 1
ATOM 713 C C . ALA A 1 90 ? 20.220 9.362 -17.643 1.00 93.06 90 ALA A C 1
ATOM 715 O O . ALA A 1 90 ? 21.381 9.318 -17.259 1.00 93.06 90 ALA A O 1
ATOM 716 N N . GLU A 1 91 ? 19.444 8.275 -17.686 1.00 93.88 91 GLU A N 1
ATOM 717 C CA . GLU A 1 91 ? 19.932 6.925 -17.377 1.00 93.88 91 GLU A CA 1
ATOM 718 C C . GLU A 1 91 ? 20.586 6.246 -18.593 1.00 93.88 91 GLU A C 1
ATOM 720 O O . GLU A 1 91 ? 21.263 5.232 -18.440 1.00 93.88 91 GLU A O 1
ATOM 725 N N . ILE A 1 92 ? 20.399 6.796 -19.800 1.00 92.81 92 ILE A N 1
ATOM 726 C CA . ILE A 1 92 ? 20.953 6.252 -21.042 1.00 92.81 92 ILE A CA 1
ATOM 727 C C . ILE A 1 92 ? 22.137 7.115 -21.490 1.00 92.81 92 ILE A C 1
ATOM 729 O O . ILE A 1 92 ? 21.998 8.310 -21.738 1.00 92.81 92 ILE A O 1
ATOM 733 N N . ASN A 1 93 ? 23.304 6.491 -21.666 1.00 86.00 93 ASN A N 1
ATOM 734 C CA . ASN A 1 93 ? 24.558 7.165 -22.039 1.00 86.00 93 ASN A CA 1
ATOM 735 C C . ASN A 1 93 ? 24.675 7.515 -23.539 1.00 86.00 93 ASN A C 1
ATOM 737 O O . ASN A 1 93 ? 25.744 7.905 -24.007 1.00 86.00 93 ASN A O 1
ATOM 741 N N . THR A 1 94 ? 23.588 7.382 -24.299 1.00 86.56 94 THR A N 1
ATOM 742 C CA . THR A 1 94 ? 23.532 7.651 -25.741 1.00 86.56 94 THR A CA 1
ATOM 743 C C . THR A 1 94 ? 22.777 8.951 -25.993 1.00 86.56 94 THR A C 1
ATOM 745 O O . THR A 1 94 ? 21.698 9.180 -25.449 1.00 86.56 94 THR A O 1
ATOM 748 N N . THR A 1 95 ? 23.317 9.809 -26.859 1.00 82.44 95 THR A N 1
ATOM 749 C CA . THR A 1 95 ? 22.594 11.001 -27.325 1.00 82.44 95 THR A CA 1
ATOM 750 C C . THR A 1 95 ? 21.524 10.578 -28.334 1.00 82.44 95 THR A C 1
ATOM 752 O O . THR A 1 95 ? 21.866 9.990 -29.353 1.00 82.44 95 THR A O 1
ATOM 755 N N . ASN A 1 96 ? 20.252 10.900 -28.069 1.00 86.06 96 ASN A N 1
ATOM 756 C CA . ASN A 1 96 ? 19.084 10.504 -28.879 1.00 86.06 96 ASN A CA 1
ATOM 757 C C . ASN A 1 96 ? 18.965 8.980 -29.085 1.00 86.06 96 ASN A C 1
ATOM 759 O O . ASN A 1 96 ? 19.064 8.511 -30.221 1.00 86.06 96 ASN A O 1
ATOM 763 N N . PRO A 1 97 ? 18.754 8.205 -28.006 1.00 92.12 97 PRO A N 1
ATOM 764 C CA . PRO A 1 97 ? 18.653 6.758 -28.115 1.00 92.12 97 PRO A CA 1
ATOM 765 C C . PRO A 1 97 ? 17.433 6.358 -28.949 1.00 92.12 97 PRO A C 1
ATOM 767 O O . PRO A 1 97 ? 16.373 6.987 -28.876 1.00 92.12 97 PRO A O 1
ATOM 770 N N . ASN A 1 98 ? 17.581 5.303 -29.743 1.00 93.88 98 ASN A N 1
ATOM 771 C CA . ASN A 1 98 ? 16.471 4.732 -30.499 1.00 93.88 98 ASN A CA 1
ATOM 772 C C . ASN A 1 98 ? 15.573 3.855 -29.601 1.00 93.88 98 ASN A C 1
ATOM 774 O O . ASN A 1 98 ? 15.936 3.500 -28.478 1.00 93.88 98 ASN A O 1
ATOM 778 N N . GLU A 1 99 ? 14.387 3.486 -30.093 1.00 94.81 99 GLU A N 1
ATOM 779 C CA . GLU A 1 99 ? 13.418 2.698 -29.313 1.00 94.81 99 GLU A CA 1
ATOM 780 C C . GLU A 1 99 ? 13.973 1.344 -28.854 1.00 94.81 99 GLU A C 1
ATOM 782 O O . GLU A 1 99 ? 13.674 0.903 -27.745 1.00 94.81 99 GLU A O 1
ATOM 787 N N . SER A 1 100 ? 14.815 0.689 -29.657 1.00 94.00 100 SER A N 1
ATOM 788 C CA . SER A 1 100 ? 15.423 -0.585 -29.270 1.00 94.00 100 SER A CA 1
ATOM 789 C C . SER A 1 100 ? 16.388 -0.417 -28.098 1.00 94.00 100 SER A C 1
ATOM 791 O O . SER A 1 100 ? 16.331 -1.205 -27.161 1.00 94.00 100 SER A O 1
ATOM 793 N N . GLU A 1 101 ? 17.231 0.617 -28.098 1.00 94.94 101 GLU A N 1
ATOM 794 C CA . GLU A 1 101 ? 18.140 0.914 -26.981 1.00 94.94 101 GLU A CA 1
ATOM 795 C C . GLU A 1 101 ? 17.369 1.214 -25.692 1.00 94.94 101 GLU A C 1
ATOM 797 O O . GLU A 1 101 ? 17.665 0.644 -24.640 1.00 94.94 101 GLU A O 1
ATOM 802 N N . ILE A 1 102 ? 16.337 2.058 -25.783 1.00 97.12 102 ILE A N 1
ATOM 803 C CA . ILE A 1 102 ? 15.479 2.421 -24.647 1.00 97.12 102 ILE A CA 1
ATOM 804 C C . ILE A 1 102 ? 14.781 1.178 -24.085 1.00 97.12 102 ILE A C 1
ATOM 806 O O . ILE A 1 102 ? 14.782 0.945 -22.873 1.00 97.12 102 ILE A O 1
ATOM 810 N N . GLY A 1 103 ? 14.184 0.371 -24.962 1.00 96.00 103 GLY A N 1
ATOM 811 C CA . GLY A 1 103 ? 13.446 -0.822 -24.576 1.00 96.00 103 GLY A CA 1
ATOM 812 C C . GLY A 1 103 ? 14.339 -1.910 -23.987 1.00 96.00 103 GLY A C 1
ATOM 813 O O . GLY A 1 103 ? 13.986 -2.485 -22.961 1.00 96.00 103 GLY A O 1
ATOM 814 N N . LEU A 1 104 ? 15.530 -2.139 -24.553 1.00 95.19 104 LEU A N 1
ATOM 815 C CA . LEU A 1 104 ? 16.524 -3.065 -23.996 1.00 95.19 104 LEU A CA 1
ATOM 816 C C . LEU A 1 104 ? 16.999 -2.622 -22.610 1.00 95.19 104 LEU A C 1
ATOM 818 O O . LEU A 1 104 ? 17.109 -3.457 -21.710 1.00 95.19 104 LEU A O 1
ATOM 822 N N . PHE A 1 105 ? 17.236 -1.321 -22.420 1.00 96.56 105 PHE A N 1
ATOM 823 C CA . PHE A 1 105 ? 17.615 -0.779 -21.119 1.00 96.56 105 PHE A CA 1
ATOM 824 C C . PHE A 1 105 ? 16.496 -0.973 -20.091 1.00 96.56 105 PHE A C 1
ATOM 826 O O . PHE A 1 105 ? 16.725 -1.597 -19.056 1.00 96.56 105 PHE A O 1
ATOM 833 N N . GLY A 1 106 ? 15.261 -0.553 -20.386 1.00 96.44 106 GLY A N 1
ATOM 834 C CA . GLY A 1 106 ? 14.134 -0.780 -19.474 1.00 96.44 106 GLY A CA 1
ATOM 835 C C . GLY A 1 106 ? 13.863 -2.262 -19.204 1.00 96.44 106 GLY A C 1
ATOM 836 O O . GLY A 1 106 ? 13.579 -2.638 -18.070 1.00 96.44 106 GLY A O 1
ATOM 837 N N . ARG A 1 107 ? 14.043 -3.132 -20.203 1.00 95.38 107 ARG A N 1
ATOM 838 C CA . ARG A 1 107 ? 13.967 -4.587 -20.023 1.00 95.38 107 ARG A CA 1
ATOM 839 C C . ARG A 1 107 ? 15.021 -5.092 -19.033 1.00 95.38 107 ARG A C 1
ATOM 841 O O . ARG A 1 107 ? 14.696 -5.924 -18.195 1.00 95.38 107 ARG A O 1
ATOM 848 N N . SER A 1 108 ? 16.259 -4.600 -19.104 1.00 95.31 108 SER A N 1
ATOM 849 C CA . SER A 1 108 ? 17.306 -4.976 -18.141 1.00 95.31 108 SER A CA 1
ATOM 850 C C . SER A 1 108 ? 16.990 -4.517 -16.714 1.00 95.31 108 SER A C 1
ATOM 852 O O . SER A 1 108 ? 17.191 -5.280 -15.778 1.00 95.31 108 SER A O 1
ATOM 854 N N . LYS A 1 109 ? 16.403 -3.326 -16.535 1.00 97.12 109 LYS A N 1
ATOM 855 C CA . LYS A 1 109 ? 15.930 -2.854 -15.222 1.00 97.12 109 LYS A CA 1
ATOM 856 C C . LYS A 1 109 ? 14.828 -3.756 -14.656 1.00 97.12 109 LYS A C 1
ATOM 858 O O . LYS A 1 109 ? 14.862 -4.100 -13.479 1.00 97.12 109 LYS A O 1
ATOM 863 N N . ARG A 1 110 ? 13.885 -4.185 -15.504 1.00 96.56 110 ARG A N 1
ATOM 864 C CA . ARG A 1 110 ? 12.849 -5.160 -15.130 1.00 96.56 110 ARG A CA 1
ATOM 865 C C . ARG A 1 110 ? 13.435 -6.502 -14.713 1.00 96.56 110 ARG A C 1
ATOM 867 O O . ARG A 1 110 ? 12.966 -7.079 -13.743 1.00 96.56 110 ARG A O 1
ATOM 874 N N . ASP A 1 111 ? 14.456 -6.976 -15.420 1.00 95.94 111 ASP A N 1
ATOM 875 C CA . ASP A 1 111 ? 15.154 -8.210 -15.062 1.00 95.94 111 ASP A CA 1
ATOM 876 C C . ASP A 1 111 ? 15.824 -8.101 -13.680 1.00 95.94 111 ASP A C 1
ATOM 878 O O . ASP A 1 111 ? 15.688 -9.013 -12.870 1.00 95.94 111 ASP A O 1
ATOM 882 N N . LEU A 1 112 ? 16.449 -6.959 -13.361 1.00 97.06 112 LEU A N 1
ATOM 883 C CA . LEU A 1 112 ? 17.008 -6.697 -12.026 1.00 97.06 112 LEU A CA 1
ATOM 884 C C . LEU A 1 112 ? 15.933 -6.740 -10.928 1.00 97.06 112 LEU A C 1
ATOM 886 O O . LEU A 1 112 ? 16.123 -7.420 -9.919 1.00 97.06 112 LEU A O 1
ATOM 890 N N . ASP A 1 113 ? 14.794 -6.069 -11.139 1.00 97.50 113 ASP A N 1
ATOM 891 C CA . ASP A 1 113 ? 13.661 -6.122 -10.203 1.00 97.50 113 ASP A CA 1
ATOM 892 C C . ASP A 1 113 ? 13.049 -7.533 -10.119 1.00 97.50 113 ASP A C 1
ATOM 894 O O . ASP A 1 113 ? 12.603 -7.950 -9.055 1.00 97.50 113 ASP A O 1
ATOM 898 N N . GLY A 1 114 ? 13.049 -8.293 -11.216 1.00 96.00 114 GLY A N 1
ATOM 899 C CA . GLY A 1 114 ? 12.563 -9.671 -11.263 1.00 96.00 114 GLY A CA 1
ATOM 900 C C . GLY A 1 114 ? 13.441 -10.648 -10.485 1.00 96.00 114 GLY A C 1
ATOM 901 O O . GLY A 1 114 ? 12.930 -11.518 -9.783 1.00 96.00 114 GLY A O 1
ATOM 902 N N . GLN A 1 115 ? 14.763 -10.494 -10.580 1.00 95.81 115 GLN A N 1
ATOM 903 C CA . GLN A 1 115 ? 15.725 -11.300 -9.826 1.00 95.81 115 GLN A CA 1
ATOM 904 C C . GLN A 1 115 ? 15.738 -10.942 -8.334 1.00 95.81 115 GLN A C 1
ATOM 906 O O . GLN A 1 115 ? 15.976 -11.812 -7.496 1.00 95.81 115 GLN A O 1
ATOM 911 N N . ASN A 1 116 ? 15.489 -9.673 -7.995 1.00 96.38 116 ASN A N 1
ATOM 912 C CA . ASN A 1 116 ? 15.482 -9.181 -6.621 1.00 96.38 116 ASN A CA 1
ATOM 913 C C . ASN A 1 116 ? 14.367 -8.133 -6.398 1.00 96.38 116 ASN A C 1
ATOM 915 O O . ASN A 1 116 ? 14.622 -6.928 -6.476 1.00 96.38 116 ASN A O 1
ATOM 919 N N . PRO A 1 117 ? 13.128 -8.568 -6.101 1.00 96.81 117 PRO A N 1
ATOM 920 C CA . PRO A 1 117 ? 11.954 -7.695 -6.039 1.00 96.81 117 PRO A CA 1
ATOM 921 C C . PRO A 1 117 ? 11.915 -6.836 -4.767 1.00 96.81 117 PRO A C 1
ATOM 923 O O . PRO A 1 117 ? 11.190 -7.117 -3.809 1.00 96.81 117 PRO A O 1
ATOM 926 N N . ILE A 1 118 ? 12.669 -5.736 -4.768 1.00 96.44 118 ILE A N 1
ATOM 927 C CA . ILE A 1 118 ? 12.675 -4.743 -3.688 1.00 96.44 118 ILE A CA 1
ATOM 928 C C . ILE A 1 118 ? 11.633 -3.660 -3.973 1.00 96.44 118 ILE A C 1
ATOM 930 O O . ILE A 1 118 ? 11.805 -2.821 -4.852 1.00 96.44 118 ILE A O 1
ATOM 934 N N . ILE A 1 119 ? 10.554 -3.644 -3.186 1.00 95.69 119 ILE A N 1
ATOM 935 C CA . ILE A 1 119 ? 9.530 -2.590 -3.241 1.00 95.69 119 ILE A CA 1
ATOM 936 C C . ILE A 1 119 ? 10.012 -1.354 -2.485 1.00 95.69 119 ILE A C 1
ATOM 938 O O . ILE A 1 119 ? 10.221 -1.410 -1.268 1.00 95.69 119 ILE A O 1
ATOM 942 N N . ILE A 1 120 ? 10.081 -0.221 -3.183 1.00 94.75 120 ILE A N 1
ATOM 943 C CA . ILE A 1 120 ? 10.459 1.072 -2.600 1.00 94.75 120 ILE A CA 1
ATOM 944 C C . ILE A 1 120 ? 9.256 1.969 -2.308 1.00 94.75 120 ILE A C 1
ATOM 946 O O . ILE A 1 120 ? 9.358 2.841 -1.447 1.00 94.75 120 ILE A O 1
ATOM 950 N N . TYR A 1 121 ? 8.120 1.759 -2.979 1.00 92.44 121 TYR A N 1
ATOM 951 C CA . TYR A 1 121 ? 6.928 2.579 -2.775 1.00 92.44 121 TYR A CA 1
ATOM 952 C C . TYR A 1 121 ? 5.638 1.850 -3.179 1.00 92.44 121 TYR A C 1
ATOM 954 O O . TYR A 1 121 ? 5.628 1.041 -4.107 1.00 92.44 121 TYR A O 1
ATOM 962 N N . ILE A 1 122 ? 4.549 2.140 -2.465 1.00 91.25 122 ILE A N 1
ATOM 963 C CA . ILE A 1 122 ? 3.204 1.618 -2.725 1.00 91.25 122 ILE A CA 1
ATOM 964 C C . ILE A 1 122 ? 2.239 2.805 -2.700 1.00 91.25 122 ILE A C 1
ATOM 966 O O . ILE A 1 122 ? 2.126 3.498 -1.688 1.00 91.25 122 ILE A O 1
ATOM 970 N N . ASN A 1 123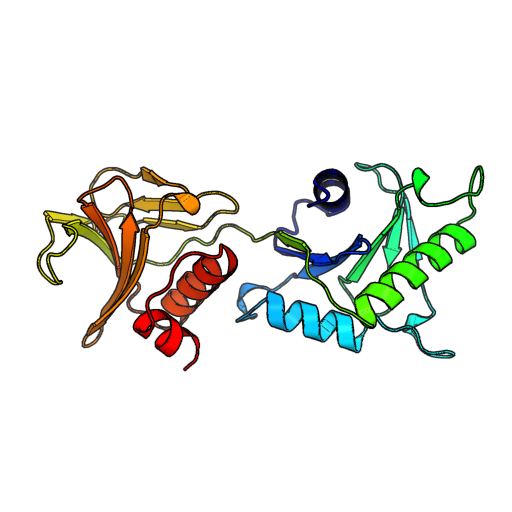 ? 1.538 3.020 -3.810 1.00 90.44 123 ASN A N 1
ATOM 971 C CA . ASN A 1 123 ? 0.405 3.930 -3.887 1.00 90.44 123 ASN A CA 1
ATOM 972 C C . ASN A 1 123 ? -0.872 3.123 -3.687 1.00 90.44 123 ASN A C 1
ATOM 974 O O . ASN A 1 123 ? -1.079 2.099 -4.347 1.00 90.44 123 ASN A O 1
ATOM 978 N N . ARG A 1 124 ? -1.738 3.608 -2.804 1.00 86.06 124 ARG A N 1
ATOM 979 C CA . ARG A 1 124 ? -3.040 3.007 -2.539 1.00 86.06 124 ARG A CA 1
ATOM 980 C C . ARG A 1 124 ? -4.122 4.038 -2.745 1.00 86.06 124 ARG A C 1
ATOM 982 O O . ARG A 1 124 ? -3.977 5.184 -2.320 1.00 86.06 124 ARG A O 1
ATOM 989 N N . LYS A 1 125 ? -5.235 3.598 -3.315 1.00 86.94 125 LYS A N 1
ATOM 990 C CA . LYS A 1 125 ? -6.485 4.339 -3.215 1.00 86.94 125 LYS A CA 1
ATOM 991 C C . LYS A 1 125 ? -6.876 4.477 -1.742 1.00 86.94 125 LYS A C 1
ATOM 993 O O . LYS A 1 125 ? -6.720 3.530 -0.967 1.00 86.94 125 LYS A O 1
ATOM 998 N N . ASP A 1 126 ? -7.436 5.631 -1.392 1.00 89.38 126 ASP A N 1
ATOM 999 C CA . ASP A 1 126 ? -8.047 5.843 -0.084 1.00 89.38 126 ASP A CA 1
ATOM 1000 C C . ASP A 1 126 ? -9.060 4.726 0.234 1.00 89.38 126 ASP A C 1
ATOM 1002 O O . ASP A 1 126 ? -9.906 4.374 -0.598 1.00 89.38 126 ASP A O 1
ATOM 1006 N N . ILE A 1 127 ? -8.986 4.184 1.451 1.00 89.25 127 ILE A N 1
ATOM 1007 C CA . ILE A 1 127 ? -9.907 3.158 1.949 1.00 89.25 127 ILE A CA 1
ATOM 1008 C C . ILE A 1 127 ? -10.920 3.822 2.871 1.00 89.25 127 ILE A C 1
ATOM 1010 O O . ILE A 1 127 ? -10.560 4.285 3.951 1.00 89.25 127 ILE A O 1
ATOM 1014 N N . ASP A 1 128 ? -12.190 3.822 2.472 1.00 93.50 128 ASP A N 1
ATOM 1015 C CA . ASP A 1 128 ? -13.305 4.158 3.358 1.00 93.50 128 ASP A CA 1
ATOM 1016 C C . ASP A 1 128 ? -13.737 2.903 4.122 1.00 93.50 128 ASP A C 1
ATOM 1018 O O . ASP A 1 128 ? -14.416 2.029 3.575 1.00 93.50 128 ASP A O 1
ATOM 1022 N N . VAL A 1 129 ? -13.269 2.783 5.366 1.00 94.69 129 VAL A N 1
ATOM 1023 C CA . VAL A 1 129 ? -13.521 1.618 6.215 1.00 94.69 129 VAL A CA 1
ATOM 1024 C C . VAL A 1 129 ? -14.973 1.652 6.669 1.00 94.69 129 VAL A C 1
ATOM 1026 O O . VAL A 1 129 ? -15.412 2.581 7.352 1.00 94.69 129 VAL A O 1
ATOM 1029 N N . LYS A 1 130 ? -15.725 0.602 6.341 1.00 95.06 130 LYS A N 1
ATOM 1030 C CA . LYS A 1 130 ? -17.147 0.509 6.692 1.00 95.06 130 LYS A CA 1
ATOM 1031 C C . LYS A 1 130 ? -17.321 0.312 8.193 1.00 95.06 130 LYS A C 1
ATOM 1033 O O . LYS A 1 130 ? -17.105 -0.778 8.723 1.00 95.06 130 LYS A O 1
ATOM 1038 N N . LEU A 1 131 ? -17.755 1.371 8.871 1.00 95.75 131 LEU A N 1
ATOM 1039 C CA . LEU A 1 131 ? -18.064 1.361 10.297 1.00 95.75 131 LEU A CA 1
ATOM 1040 C C . LEU A 1 131 ? -19.573 1.357 10.540 1.00 95.75 131 LEU A C 1
ATOM 1042 O O . LEU A 1 131 ? -20.314 2.114 9.918 1.00 95.75 131 LEU A O 1
ATOM 1046 N N . ILE A 1 132 ? -20.018 0.561 11.511 1.00 95.38 132 ILE A N 1
ATOM 1047 C CA . ILE A 1 132 ? -21.383 0.625 12.057 1.00 95.38 132 ILE A CA 1
ATOM 1048 C C . ILE A 1 132 ? -21.480 1.559 13.269 1.00 95.38 132 ILE A C 1
ATOM 1050 O O . ILE A 1 132 ? -22.565 2.012 13.625 1.00 95.38 132 ILE A O 1
ATOM 1054 N N . ALA A 1 133 ? -20.348 1.834 13.918 1.00 94.56 133 ALA A N 1
ATOM 1055 C CA . ALA A 1 133 ? -20.247 2.726 15.062 1.00 94.56 133 ALA A CA 1
ATOM 1056 C C . ALA A 1 133 ? -18.812 3.234 15.223 1.00 94.56 133 ALA A C 1
ATOM 1058 O O . ALA A 1 133 ? -17.850 2.554 14.861 1.00 94.56 133 ALA A O 1
ATOM 1059 N N . GLY A 1 134 ? -18.675 4.420 15.801 1.00 94.94 134 GLY A N 1
ATOM 1060 C CA . GLY A 1 134 ? -17.406 5.009 16.205 1.00 94.94 134 GLY A CA 1
ATOM 1061 C C . GLY A 1 134 ? -17.493 5.480 17.649 1.00 94.94 134 GLY A C 1
ATOM 1062 O O . GLY A 1 134 ? -18.566 5.869 18.106 1.00 94.94 134 GLY A O 1
ATOM 1063 N N . PHE A 1 135 ? -16.374 5.460 18.366 1.00 94.88 135 PHE A N 1
ATOM 1064 C CA . PHE A 1 135 ? -16.306 5.842 19.772 1.00 94.88 135 PHE A CA 1
ATOM 1065 C C . PHE A 1 135 ? -15.040 6.636 20.078 1.00 94.88 135 PHE A C 1
ATOM 1067 O O . PHE A 1 135 ? -14.030 6.543 19.374 1.00 94.88 135 PHE A O 1
ATOM 1074 N N . VAL A 1 136 ? -15.096 7.397 21.169 1.00 95.19 136 VAL A N 1
ATOM 1075 C CA . VAL A 1 136 ? -13.927 8.018 21.796 1.00 95.19 136 VAL A CA 1
ATOM 1076 C C . VAL A 1 136 ? -13.657 7.303 23.112 1.00 95.19 136 VAL A C 1
ATOM 1078 O O . VAL A 1 136 ? -14.466 7.392 24.036 1.00 95.19 136 VAL A O 1
ATOM 1081 N N . GLY A 1 137 ? -12.538 6.591 23.193 1.00 93.38 137 GLY A N 1
ATOM 1082 C CA . GLY A 1 137 ? -12.070 5.932 24.411 1.00 93.38 137 GLY A CA 1
ATOM 1083 C C . GLY A 1 137 ? -11.097 6.803 25.205 1.00 93.38 137 GLY A C 1
ATOM 1084 O O . GLY A 1 137 ? -10.727 7.904 24.783 1.00 93.38 137 GLY A O 1
ATOM 1085 N N . ILE A 1 138 ? -10.666 6.294 26.359 1.00 92.88 138 ILE A N 1
ATOM 1086 C CA . ILE A 1 138 ? -9.586 6.878 27.162 1.00 92.88 138 ILE A CA 1
ATOM 1087 C C . ILE A 1 138 ? -8.447 5.868 27.229 1.00 92.88 138 ILE A C 1
ATOM 1089 O O . ILE A 1 138 ? -8.644 4.706 27.582 1.00 92.88 138 ILE A O 1
ATOM 1093 N N . LYS A 1 139 ? -7.232 6.329 26.949 1.00 91.75 139 LYS A N 1
ATOM 1094 C CA . LYS A 1 139 ? -6.010 5.536 27.040 1.00 91.75 139 LYS A CA 1
ATOM 1095 C C . LYS A 1 139 ? -5.908 4.884 28.424 1.00 91.75 139 LYS A C 1
ATOM 1097 O O . LYS A 1 139 ? -6.047 5.555 29.444 1.00 91.75 139 LYS A O 1
ATOM 1102 N N . LYS A 1 140 ? -5.603 3.582 28.449 1.00 87.44 140 LYS A N 1
ATOM 1103 C CA . LYS A 1 140 ? -5.527 2.715 29.649 1.00 87.44 140 LYS A CA 1
ATOM 1104 C C . LYS A 1 140 ? -6.867 2.362 30.309 1.00 87.44 140 LYS A C 1
ATOM 1106 O O . LYS A 1 140 ? -6.848 1.603 31.274 1.00 87.44 140 LYS A O 1
ATOM 1111 N N . ILE A 1 141 ? -8.002 2.849 29.809 1.00 88.19 141 ILE A N 1
ATOM 1112 C CA . ILE A 1 141 ? -9.318 2.378 30.248 1.00 88.19 141 ILE A CA 1
ATOM 1113 C C . ILE A 1 141 ? -9.805 1.329 29.239 1.00 88.19 141 ILE A C 1
ATOM 1115 O O . ILE A 1 141 ? -9.903 1.640 28.054 1.00 88.19 141 ILE A O 1
ATOM 1119 N N . PRO A 1 142 ? -10.080 0.084 29.664 1.00 80.12 142 PRO A N 1
ATOM 1120 C CA . PRO A 1 142 ? -10.523 -0.956 28.748 1.00 80.12 142 PRO A CA 1
ATOM 1121 C C . PRO A 1 142 ? -11.952 -0.700 28.257 1.00 80.12 142 PRO A C 1
ATOM 1123 O O . PRO A 1 142 ? -12.793 -0.138 28.964 1.00 80.12 142 PRO A O 1
ATOM 1126 N N . LEU A 1 143 ? -12.257 -1.198 27.061 1.00 77.88 143 LEU A N 1
ATOM 1127 C CA . LEU A 1 143 ? -13.637 -1.331 26.595 1.00 77.88 143 LEU A CA 1
ATOM 1128 C C . LEU A 1 143 ? -14.474 -2.177 27.584 1.00 77.88 143 LEU A C 1
ATOM 1130 O O . LEU A 1 143 ? -13.934 -3.116 28.177 1.00 77.88 143 LEU A O 1
ATOM 1134 N N . PRO A 1 144 ? -15.781 -1.881 27.769 1.00 76.62 144 PRO A N 1
ATOM 1135 C CA . PRO A 1 144 ? -16.629 -1.014 26.940 1.00 76.62 144 PRO A CA 1
ATOM 1136 C C . PRO A 1 144 ? -16.740 0.448 27.416 1.00 76.62 144 PRO A C 1
ATOM 1138 O O . PRO A 1 144 ? -17.624 1.168 26.957 1.00 76.62 144 PRO A O 1
ATOM 1141 N N . PHE A 1 145 ? -15.891 0.907 28.340 1.00 85.25 145 PHE A N 1
ATOM 1142 C CA . PHE A 1 145 ? -15.982 2.275 28.853 1.00 85.25 145 PHE A CA 1
ATOM 1143 C C . PHE A 1 145 ? -15.495 3.286 27.805 1.00 85.25 145 PHE A C 1
ATOM 1145 O O . PHE A 1 145 ? -14.307 3.367 27.496 1.00 85.25 145 PHE A O 1
ATOM 1152 N N . VAL A 1 146 ? -16.428 4.068 27.262 1.00 88.69 146 VAL A N 1
ATOM 1153 C CA . VAL A 1 146 ? -16.181 5.094 26.239 1.00 88.69 146 VAL A CA 1
ATOM 1154 C C . VAL A 1 146 ? -16.761 6.436 26.684 1.00 88.69 146 VAL A C 1
ATOM 1156 O O . VAL A 1 146 ? -17.754 6.487 27.406 1.00 88.69 146 VAL A O 1
ATOM 1159 N N . LEU A 1 147 ? -16.141 7.532 26.252 1.00 89.38 147 LEU A N 1
ATOM 1160 C CA . LEU A 1 147 ? -16.574 8.900 26.554 1.00 89.38 147 LEU A CA 1
ATOM 1161 C C . LEU A 1 147 ? -17.651 9.414 25.608 1.00 89.38 147 LEU A C 1
ATOM 1163 O O . LEU A 1 147 ? -18.474 10.242 25.987 1.00 89.38 147 LEU A O 1
ATOM 1167 N N . ALA A 1 148 ? -17.596 8.978 24.356 1.00 88.38 148 ALA A N 1
ATOM 1168 C CA . ALA A 1 148 ? -18.531 9.393 23.328 1.00 88.38 148 ALA A CA 1
ATOM 1169 C C . ALA A 1 148 ? -18.717 8.272 22.313 1.00 88.38 148 ALA A C 1
ATOM 1171 O O . ALA A 1 148 ? -17.841 7.419 22.151 1.00 88.38 148 ALA A O 1
ATOM 1172 N N . LEU A 1 149 ? -19.850 8.319 21.619 1.00 90.75 149 LEU A N 1
ATOM 1173 C CA . LEU A 1 149 ? -20.180 7.424 20.521 1.00 90.75 149 LEU A CA 1
ATOM 1174 C C . LEU A 1 149 ? -20.827 8.200 19.375 1.00 90.75 149 LEU A C 1
ATOM 1176 O O . LEU A 1 149 ? -21.467 9.232 19.587 1.00 90.75 149 LEU A O 1
ATOM 1180 N N . ASN A 1 150 ? -20.678 7.685 18.162 1.00 88.56 150 ASN A N 1
ATOM 1181 C CA . ASN A 1 150 ? -21.355 8.156 16.967 1.00 88.56 150 ASN A CA 1
ATOM 1182 C C . ASN A 1 150 ? -21.723 6.959 16.090 1.00 88.56 150 ASN A C 1
ATOM 1184 O O . ASN A 1 150 ? -20.863 6.356 15.455 1.00 88.56 150 ASN A O 1
ATOM 1188 N N . ASN A 1 151 ? -23.016 6.657 16.029 1.00 89.19 151 ASN A N 1
ATOM 1189 C CA . ASN A 1 151 ? -23.551 5.598 15.171 1.00 89.19 151 ASN A CA 1
ATOM 1190 C C . ASN A 1 151 ? -24.240 6.164 13.920 1.00 89.19 151 ASN A C 1
ATOM 1192 O O . ASN A 1 151 ? -24.641 5.406 13.048 1.00 89.19 151 ASN A O 1
ATOM 1196 N N . TYR A 1 152 ? -24.405 7.489 13.835 1.00 89.62 152 TYR A N 1
ATOM 1197 C CA . TYR A 1 152 ? -25.102 8.134 12.722 1.00 89.62 152 TYR A CA 1
ATOM 1198 C C . TYR A 1 152 ? -24.183 8.351 11.520 1.00 89.62 152 TYR A C 1
ATOM 1200 O O . TYR A 1 152 ? -24.582 8.153 10.379 1.00 89.62 152 TYR A O 1
ATOM 1208 N N . ASN A 1 153 ? -22.949 8.784 11.774 1.00 91.88 153 ASN A N 1
ATOM 1209 C CA . ASN A 1 153 ? -21.962 9.026 10.727 1.00 91.88 153 ASN A CA 1
ATOM 1210 C C . ASN A 1 153 ? -20.536 8.729 11.231 1.00 91.88 153 ASN A C 1
ATOM 1212 O O . ASN A 1 153 ? -19.699 9.647 11.240 1.00 91.88 153 ASN A O 1
ATOM 1216 N N . PRO A 1 154 ? -20.268 7.501 11.729 1.00 95.62 154 PRO A N 1
ATOM 1217 C CA . PRO A 1 154 ? -18.914 7.087 12.070 1.00 95.62 154 PRO A CA 1
ATOM 1218 C C . PRO A 1 154 ? -18.041 7.111 10.822 1.00 95.62 154 PRO A C 1
ATOM 1220 O O . PRO A 1 154 ? -18.514 6.867 9.714 1.00 95.62 154 PRO A O 1
ATOM 1223 N N . LYS A 1 155 ? -16.759 7.420 10.997 1.00 96.62 155 LYS A N 1
ATOM 1224 C CA . LYS A 1 155 ? -15.842 7.544 9.866 1.00 96.62 155 LYS A CA 1
ATOM 1225 C C . LYS A 1 155 ? -14.479 6.985 10.216 1.00 96.62 155 LYS A C 1
ATOM 1227 O O . LYS A 1 155 ? -13.976 7.276 11.301 1.00 96.62 155 LYS A O 1
ATOM 1232 N N . LEU A 1 156 ? -13.896 6.241 9.287 1.00 97.56 156 LEU A N 1
ATOM 1233 C CA . LEU A 1 156 ? -12.470 5.955 9.237 1.00 97.56 156 LEU A CA 1
ATOM 1234 C C . LEU A 1 156 ? -12.060 5.871 7.763 1.00 97.56 156 LEU A C 1
ATOM 1236 O O . LEU A 1 156 ? -12.359 4.884 7.104 1.00 97.56 156 LEU A O 1
ATOM 1240 N N . ILE A 1 157 ? -11.401 6.909 7.249 1.00 96.50 157 ILE A N 1
ATOM 1241 C CA . ILE A 1 157 ? -10.827 6.899 5.898 1.00 96.50 157 ILE A CA 1
ATOM 1242 C C . ILE A 1 157 ? -9.315 6.846 6.022 1.00 96.50 157 ILE A C 1
ATOM 1244 O O . ILE A 1 157 ? -8.719 7.748 6.606 1.00 96.50 157 ILE A O 1
ATOM 1248 N N . LEU A 1 158 ? -8.701 5.813 5.460 1.00 95.44 158 LEU A N 1
ATOM 1249 C CA . LEU A 1 158 ? -7.253 5.660 5.393 1.00 95.44 158 LEU A CA 1
ATOM 1250 C C . LEU A 1 158 ? -6.762 6.238 4.071 1.00 95.44 158 LEU A C 1
ATOM 1252 O O . LEU A 1 158 ? -7.281 5.862 3.022 1.00 95.44 158 LEU A O 1
ATOM 1256 N N . LYS A 1 159 ? -5.790 7.143 4.122 1.00 93.06 159 LYS A N 1
ATOM 1257 C CA . LYS A 1 159 ? -5.207 7.798 2.949 1.00 93.06 159 LYS A CA 1
ATOM 1258 C C . LYS A 1 159 ? -3.724 7.484 2.854 1.00 93.06 159 LYS A C 1
ATOM 1260 O O . LYS A 1 159 ? -3.155 6.790 3.689 1.00 93.06 159 LYS A O 1
ATOM 1265 N N . GLU A 1 160 ? -3.065 8.008 1.834 1.00 86.44 160 GLU A N 1
ATOM 1266 C CA . GLU A 1 160 ? -1.639 7.755 1.640 1.00 86.44 160 GLU A CA 1
ATOM 1267 C C . GLU A 1 160 ? -0.775 8.200 2.838 1.00 86.44 160 GLU A C 1
ATOM 1269 O O . GLU A 1 160 ? 0.036 7.412 3.329 1.00 86.44 160 GLU A O 1
ATOM 1274 N N . GLU A 1 161 ? -0.974 9.430 3.317 1.00 89.94 161 GLU A N 1
ATOM 1275 C CA . GLU A 1 161 ? -0.134 10.062 4.351 1.00 89.94 161 GLU A CA 1
ATOM 1276 C C . GLU A 1 161 ? -0.864 10.282 5.683 1.00 89.94 161 GLU A C 1
ATOM 1278 O O . GLU A 1 161 ? -0.246 10.550 6.710 1.00 89.94 161 GLU A O 1
ATOM 1283 N N . SER A 1 162 ? -2.192 10.184 5.686 1.00 95.50 162 SER A N 1
ATOM 1284 C CA . SER A 1 162 ? -3.027 10.519 6.839 1.00 95.50 162 SER A CA 1
ATOM 1285 C C . SER A 1 162 ? -4.247 9.618 6.920 1.00 95.50 162 SER A C 1
ATOM 1287 O O . SER A 1 162 ? -4.548 8.860 6.003 1.00 95.50 162 SER A O 1
ATOM 1289 N N . PHE A 1 163 ? -4.994 9.728 8.007 1.00 97.19 163 PHE A N 1
ATOM 1290 C CA . PHE A 1 163 ? -6.303 9.111 8.122 1.00 97.19 163 PHE A CA 1
ATOM 1291 C C . PHE A 1 163 ? -7.299 10.090 8.732 1.00 97.19 163 PHE A C 1
ATOM 1293 O O . PHE A 1 163 ? -6.976 10.894 9.608 1.00 97.19 163 PHE A O 1
ATOM 1300 N N . GLU A 1 164 ? -8.538 10.013 8.265 1.00 97.38 164 GLU A N 1
ATOM 1301 C CA . GLU A 1 164 ? -9.662 10.711 8.870 1.00 97.38 164 GLU A CA 1
ATOM 1302 C C . GLU A 1 164 ? -10.410 9.758 9.783 1.00 97.38 164 GLU A C 1
ATOM 1304 O O . GLU A 1 164 ? -10.680 8.626 9.398 1.00 97.38 164 GLU A O 1
ATOM 1309 N N . HIS A 1 165 ? -10.827 10.218 10.956 1.00 96.31 165 HIS A N 1
ATOM 1310 C CA . HIS A 1 165 ? -11.695 9.434 11.826 1.00 96.31 165 HIS A CA 1
ATOM 1311 C C . HIS A 1 165 ? -12.756 10.285 12.510 1.00 96.31 165 HIS A C 1
ATOM 1313 O O . HIS A 1 165 ? -12.608 11.497 12.696 1.00 96.31 165 HIS A O 1
ATOM 1319 N N . ARG A 1 166 ? -13.863 9.638 12.874 1.00 95.75 166 ARG A N 1
ATOM 1320 C CA . ARG A 1 166 ? -14.962 10.251 13.618 1.00 95.75 166 ARG A CA 1
ATOM 1321 C C . ARG A 1 166 ? -15.577 9.245 14.586 1.00 95.75 166 ARG A C 1
ATOM 1323 O O . ARG A 1 166 ? -16.427 8.447 14.204 1.00 95.75 166 ARG A O 1
ATOM 1330 N N . GLY A 1 167 ? -15.159 9.322 15.850 1.00 89.31 167 GLY A N 1
ATOM 1331 C CA . GLY A 1 167 ? -15.755 8.575 16.968 1.00 89.31 167 GLY A CA 1
ATOM 1332 C C . GLY A 1 167 ? -16.793 9.366 17.776 1.00 89.31 167 GLY A C 1
ATOM 1333 O O . GLY A 1 167 ? -17.461 8.817 18.644 1.00 89.31 167 GLY A O 1
ATOM 1334 N N . SER A 1 168 ? -16.921 10.669 17.514 1.00 88.62 168 SER A N 1
ATOM 1335 C CA . SER A 1 168 ? -17.877 11.579 18.158 1.00 88.62 168 SER A CA 1
ATOM 1336 C C . SER A 1 168 ? -18.502 12.513 17.115 1.00 88.62 168 SER A C 1
ATOM 1338 O O . SER A 1 168 ? -18.567 12.165 15.938 1.00 88.62 168 SER A O 1
ATOM 1340 N N . PHE A 1 169 ? -18.981 13.695 17.505 1.00 82.44 169 PHE A N 1
ATOM 1341 C CA . PHE A 1 169 ? -19.583 14.648 16.569 1.00 82.44 169 PHE A CA 1
ATOM 1342 C C . PHE A 1 169 ? -18.575 15.215 15.549 1.00 82.44 169 PHE A C 1
ATOM 1344 O O . PHE A 1 169 ? -18.921 15.452 14.393 1.00 82.44 169 PHE A O 1
ATOM 1351 N N . TRP A 1 170 ? -17.311 15.385 15.947 1.00 84.44 170 TRP A N 1
ATOM 1352 C CA . TRP A 1 170 ? -16.290 16.048 15.133 1.00 84.44 170 TRP A CA 1
ATOM 1353 C C . TRP A 1 170 ? -15.385 15.035 14.434 1.00 84.44 170 TRP A C 1
ATOM 1355 O O . TRP A 1 170 ? -14.844 14.132 15.073 1.00 84.44 170 TRP A O 1
ATOM 1365 N N . GLY A 1 171 ? -15.207 15.203 13.122 1.00 87.75 171 GLY A N 1
ATOM 1366 C CA . GLY A 1 171 ? -14.171 14.487 12.380 1.00 87.75 171 GLY A CA 1
ATOM 1367 C C . GLY A 1 171 ? -12.794 15.081 12.667 1.00 87.75 171 GLY A C 1
ATOM 1368 O O . GLY A 1 171 ? -12.675 16.281 12.920 1.00 87.75 171 GLY A O 1
ATOM 1369 N N . LYS A 1 172 ? -11.764 14.244 12.633 1.00 93.19 172 LYS A N 1
ATOM 1370 C CA . LYS A 1 172 ? -10.366 14.652 12.774 1.00 93.19 172 LYS A CA 1
ATOM 1371 C C . LYS A 1 172 ? -9.537 14.005 11.680 1.00 93.19 172 LYS A C 1
ATOM 1373 O O . LYS A 1 172 ? -9.824 12.878 11.293 1.00 93.19 172 LYS A O 1
ATOM 1378 N N . THR A 1 173 ? -8.503 14.712 11.249 1.00 96.19 173 THR A N 1
ATOM 1379 C CA . THR A 1 173 ? -7.414 14.149 10.453 1.00 96.19 173 THR A CA 1
ATOM 1380 C C . THR A 1 173 ? -6.211 13.990 11.369 1.00 96.19 173 THR A C 1
ATOM 1382 O O . THR A 1 173 ? -5.855 14.925 12.084 1.00 96.19 173 THR A O 1
ATOM 1385 N N . ASP A 1 174 ? -5.614 12.808 11.372 1.00 95.81 174 ASP A N 1
ATOM 1386 C CA . ASP A 1 174 ? -4.375 12.491 12.079 1.00 95.81 174 ASP A CA 1
ATOM 1387 C C . ASP A 1 174 ? -3.406 11.804 11.095 1.00 95.81 174 ASP A C 1
ATOM 1389 O O . ASP A 1 174 ? -3.795 11.401 9.998 1.00 95.81 174 ASP A O 1
ATOM 1393 N N . TYR A 1 175 ? -2.138 11.683 11.485 1.00 96.38 175 TYR A N 1
ATOM 1394 C CA . TYR A 1 175 ? -1.074 11.106 10.653 1.00 96.38 175 TYR A CA 1
ATOM 1395 C C . TYR A 1 175 ? -0.517 9.824 11.270 1.00 96.38 175 TYR A C 1
ATOM 1397 O O . TYR A 1 175 ? -0.593 9.634 12.490 1.00 96.38 175 TYR A O 1
ATOM 1405 N N . TYR A 1 176 ? 0.036 8.944 10.436 1.00 96.38 176 TYR A N 1
ATOM 1406 C CA . TYR A 1 176 ? 0.469 7.608 10.851 1.00 96.38 176 TYR A CA 1
ATOM 1407 C C . TYR A 1 176 ? 1.588 7.635 11.896 1.00 96.38 176 TYR A C 1
ATOM 1409 O O . TYR A 1 176 ? 1.578 6.820 12.818 1.00 96.38 176 TYR A O 1
ATOM 1417 N N . GLU A 1 177 ? 2.493 8.612 11.836 1.00 95.44 177 GLU A N 1
ATOM 1418 C CA . GLU A 1 177 ? 3.567 8.802 12.817 1.00 95.44 177 GLU A CA 1
ATOM 1419 C C . GLU A 1 177 ? 3.068 9.202 14.214 1.00 95.44 177 GLU A C 1
ATOM 1421 O O . GLU A 1 177 ? 3.803 9.081 15.191 1.00 95.44 177 GLU A O 1
ATOM 1426 N N . ASN A 1 178 ? 1.813 9.649 14.337 1.00 96.38 178 ASN A N 1
ATOM 1427 C CA . ASN A 1 178 ? 1.202 9.998 15.622 1.00 96.38 178 ASN A CA 1
ATOM 1428 C C . ASN A 1 178 ? 0.502 8.808 16.300 1.00 96.38 178 ASN A C 1
ATOM 1430 O O . ASN A 1 178 ? -0.062 8.964 17.391 1.00 96.38 178 ASN A O 1
ATOM 1434 N N . ILE A 1 179 ? 0.516 7.631 15.670 1.00 97.75 179 ILE A N 1
ATOM 1435 C CA . ILE A 1 179 ? -0.062 6.402 16.212 1.00 97.75 179 ILE A CA 1
ATOM 1436 C C . ILE A 1 179 ? 0.949 5.750 17.152 1.00 97.75 179 ILE A C 1
ATOM 1438 O O . ILE A 1 179 ? 2.061 5.406 16.770 1.00 97.75 179 ILE A O 1
ATOM 1442 N N . GLU A 1 180 ? 0.537 5.537 18.396 1.00 97.12 180 GLU A N 1
ATOM 1443 C CA . GLU A 1 180 ? 1.315 4.786 19.383 1.00 97.12 180 GLU A CA 1
ATOM 1444 C C . GLU A 1 180 ? 1.128 3.280 19.205 1.00 97.12 180 GLU A C 1
ATOM 1446 O O . GLU A 1 180 ? 2.090 2.512 19.267 1.00 97.12 180 GLU A O 1
ATOM 1451 N N . LYS A 1 181 ? -0.125 2.859 19.003 1.00 96.94 181 LYS A N 1
ATOM 1452 C CA . LYS A 1 181 ? -0.471 1.476 18.686 1.00 96.94 181 LYS A CA 1
ATOM 1453 C C . LYS A 1 181 ? -1.835 1.351 18.012 1.00 96.94 181 LYS A C 1
ATOM 1455 O O . LYS A 1 181 ? -2.734 2.165 18.248 1.00 96.94 181 LYS A O 1
ATOM 1460 N N . ILE A 1 182 ? -1.980 0.273 17.254 1.00 98.06 182 ILE A N 1
ATOM 1461 C CA . ILE A 1 182 ? -3.235 -0.242 16.715 1.00 98.06 182 ILE A CA 1
ATOM 1462 C C . ILE A 1 182 ? -3.565 -1.539 17.444 1.00 98.06 182 ILE A C 1
ATOM 1464 O O . ILE A 1 182 ? -2.762 -2.470 17.455 1.00 98.06 182 ILE A O 1
ATOM 1468 N N . ASP A 1 183 ? -4.739 -1.593 18.059 1.00 96.50 183 ASP A N 1
ATOM 1469 C CA . ASP A 1 183 ? -5.226 -2.757 18.795 1.00 96.50 183 ASP A CA 1
ATOM 1470 C C . ASP A 1 183 ? -6.593 -3.190 18.260 1.00 96.50 183 ASP A C 1
ATOM 1472 O O . ASP A 1 183 ? -7.246 -2.460 17.509 1.00 96.50 183 ASP A O 1
ATOM 1476 N N . ILE A 1 184 ? -7.042 -4.376 18.663 1.00 96.25 184 ILE A N 1
ATOM 1477 C CA . ILE A 1 184 ? -8.378 -4.862 18.321 1.00 96.25 184 ILE A CA 1
ATOM 1478 C C . ILE A 1 184 ? -9.145 -5.329 19.548 1.00 96.25 184 ILE A C 1
ATOM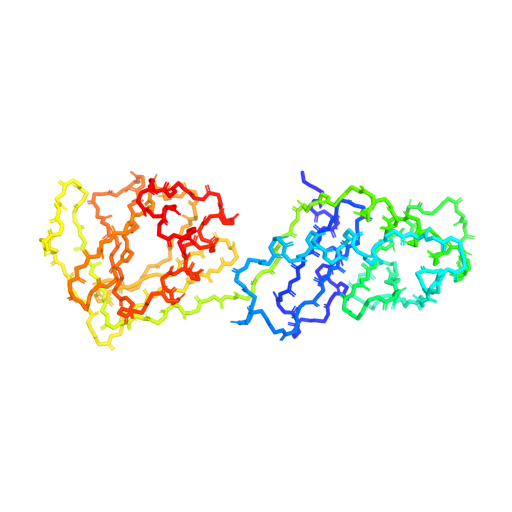 1480 O O . ILE A 1 184 ? -8.604 -5.923 20.487 1.00 96.25 184 ILE A O 1
ATOM 1484 N N . TYR A 1 185 ? -10.459 -5.148 19.506 1.00 92.75 185 TYR A N 1
ATOM 1485 C CA . TYR A 1 185 ? -11.371 -5.722 20.484 1.00 92.75 185 TYR A CA 1
ATOM 1486 C C . TYR A 1 185 ? -12.430 -6.554 19.776 1.00 92.75 185 TYR A C 1
ATOM 1488 O O . TYR A 1 185 ? -13.210 -6.052 18.969 1.00 92.75 185 TYR A O 1
ATOM 1496 N N . LEU A 1 186 ? -12.430 -7.844 20.099 1.00 91.81 186 LEU A N 1
ATOM 1497 C CA . LEU A 1 186 ? -13.334 -8.834 19.543 1.00 91.81 186 LEU A CA 1
ATOM 1498 C C . LEU A 1 186 ? -14.257 -9.297 20.666 1.00 91.81 186 LEU A C 1
ATOM 1500 O O . LEU A 1 186 ? -13.785 -9.723 21.721 1.00 91.81 186 LEU A O 1
ATOM 1504 N N . ALA A 1 187 ? -15.557 -9.209 20.433 1.00 85.75 187 ALA A N 1
ATOM 1505 C CA . ALA A 1 187 ? -16.587 -9.793 21.281 1.00 85.75 187 ALA A CA 1
ATOM 1506 C C . ALA A 1 187 ? -17.676 -10.401 20.388 1.00 85.75 187 ALA A C 1
ATOM 1508 O O . ALA A 1 187 ? -17.625 -10.283 19.161 1.00 85.75 187 ALA A O 1
ATOM 1509 N N . TYR A 1 188 ? -18.666 -11.068 20.981 1.00 81.25 188 TYR A N 1
ATOM 1510 C CA . TYR A 1 188 ? -19.764 -11.655 20.215 1.00 81.25 188 TYR A CA 1
ATOM 1511 C C . TYR A 1 188 ? -20.424 -10.594 19.312 1.00 81.25 188 TYR A C 1
ATOM 1513 O O . TYR A 1 188 ? -20.957 -9.600 19.806 1.00 81.25 188 TYR A O 1
ATOM 1521 N N . LYS A 1 189 ? -20.346 -10.796 17.986 1.00 78.75 189 LYS A N 1
ATOM 1522 C CA . LYS A 1 189 ? -20.832 -9.864 16.944 1.00 78.75 189 LYS A CA 1
ATOM 1523 C C . LYS A 1 189 ? -20.246 -8.446 17.023 1.00 78.75 189 LYS A C 1
ATOM 1525 O O . LYS A 1 189 ? -20.918 -7.474 16.697 1.00 78.75 189 LYS A O 1
ATOM 1530 N N . THR A 1 190 ? -19.022 -8.309 17.519 1.00 86.12 190 THR A N 1
ATOM 1531 C CA . THR A 1 190 ? -18.350 -7.013 17.629 1.00 86.12 190 THR A CA 1
ATOM 1532 C C . THR A 1 190 ? -16.905 -7.158 17.192 1.00 86.12 190 THR A C 1
ATOM 1534 O O . THR A 1 190 ? -16.148 -7.925 17.789 1.00 86.12 190 THR A O 1
ATOM 1537 N N . THR A 1 191 ? -16.523 -6.400 16.169 1.00 93.88 191 THR A N 1
ATOM 1538 C CA . THR A 1 191 ? -15.162 -6.370 15.627 1.00 93.88 191 THR A CA 1
ATOM 1539 C C . THR A 1 191 ? -14.703 -4.923 15.605 1.00 93.88 191 THR A C 1
ATOM 1541 O O . THR A 1 191 ? -15.083 -4.141 14.732 1.00 93.88 191 THR A O 1
ATOM 1544 N N . ASN A 1 192 ? -13.923 -4.552 16.614 1.00 95.44 192 ASN A N 1
ATOM 1545 C CA . ASN A 1 192 ? -13.463 -3.186 16.787 1.00 95.44 192 ASN A CA 1
ATOM 1546 C C . ASN A 1 192 ? -11.977 -3.069 16.475 1.00 95.44 192 ASN A C 1
ATOM 1548 O O . ASN A 1 192 ? -11.182 -3.899 16.921 1.00 95.44 192 ASN A O 1
ATOM 1552 N N . ILE A 1 193 ? -11.619 -1.975 15.813 1.00 97.00 193 ILE A N 1
ATOM 1553 C CA . ILE A 1 193 ? -10.262 -1.437 15.794 1.00 97.00 193 ILE A CA 1
ATOM 1554 C C . ILE A 1 193 ? -10.151 -0.318 16.829 1.00 97.00 193 ILE A C 1
ATOM 1556 O O . ILE A 1 193 ? -11.068 0.491 16.960 1.00 97.00 193 ILE A O 1
ATOM 1560 N N . GLU A 1 194 ? -9.033 -0.257 17.543 1.00 96.50 194 GLU A N 1
ATOM 1561 C CA . GLU A 1 194 ? -8.669 0.852 18.420 1.00 96.50 194 GLU A CA 1
ATOM 1562 C C . GLU A 1 194 ? -7.362 1.496 17.949 1.00 96.50 194 GLU A C 1
ATOM 1564 O O . GLU A 1 194 ? -6.342 0.830 17.778 1.00 96.50 194 GLU A O 1
ATOM 1569 N N . ILE A 1 195 ? -7.388 2.818 17.793 1.00 97.31 195 ILE A N 1
ATOM 1570 C CA . ILE A 1 195 ? -6.235 3.647 17.451 1.00 97.31 195 ILE A CA 1
ATOM 1571 C C . ILE A 1 195 ? -5.858 4.464 18.685 1.00 97.31 195 ILE A C 1
ATOM 1573 O O . ILE A 1 195 ? -6.583 5.378 19.099 1.00 97.31 195 ILE A O 1
ATOM 1577 N N . THR A 1 196 ? -4.703 4.145 19.268 1.00 96.50 196 THR A N 1
ATOM 1578 C CA . THR A 1 196 ? -4.112 4.917 20.368 1.00 96.50 196 THR A CA 1
ATOM 1579 C C . THR A 1 196 ? -3.076 5.884 19.811 1.00 96.50 196 THR A C 1
ATOM 1581 O O . THR A 1 196 ? -2.225 5.491 19.013 1.00 96.50 196 THR A O 1
ATOM 1584 N N . LYS A 1 197 ? -3.129 7.149 20.237 1.00 95.25 197 LYS A N 1
ATOM 1585 C CA . LYS A 1 197 ? -2.243 8.211 19.742 1.00 95.25 197 LYS A CA 1
ATOM 1586 C C . LYS A 1 197 ? -1.217 8.620 20.792 1.00 95.25 197 LYS A C 1
ATOM 1588 O O . LYS A 1 197 ? -1.553 8.712 21.970 1.00 95.25 197 LYS A O 1
ATOM 1593 N N . ILE A 1 198 ? -0.006 8.955 20.347 1.00 94.75 198 ILE A N 1
ATOM 1594 C CA . ILE A 1 198 ? 1.122 9.331 21.221 1.00 94.75 198 ILE A CA 1
ATOM 1595 C C . ILE A 1 198 ? 0.761 10.554 22.076 1.00 94.75 198 ILE A C 1
ATOM 1597 O O . ILE A 1 198 ? 0.870 10.529 23.300 1.00 94.75 198 ILE A O 1
ATOM 1601 N N . ASN A 1 199 ? 0.261 11.607 21.427 1.00 91.62 199 ASN A N 1
ATOM 1602 C CA . ASN A 1 199 ? 0.017 12.916 22.040 1.00 91.62 199 ASN A CA 1
ATOM 1603 C C . ASN A 1 199 ? -1.449 13.118 22.460 1.00 91.62 199 ASN A C 1
ATOM 1605 O O . ASN A 1 199 ? -1.978 14.228 22.406 1.00 91.62 199 ASN A O 1
ATOM 1609 N N . SER A 1 200 ? -2.151 12.045 22.838 1.00 92.38 200 SER A N 1
ATOM 1610 C CA . SER A 1 200 ? -3.535 12.140 23.303 1.00 92.38 200 SER A CA 1
ATOM 1611 C C . SER A 1 200 ? -3.850 11.134 24.400 1.00 92.38 200 SER A C 1
ATOM 1613 O O . SER A 1 200 ? -3.451 9.976 24.346 1.00 92.38 200 SER A O 1
ATOM 1615 N N . ILE A 1 201 ? -4.645 11.569 25.377 1.00 93.12 201 ILE A N 1
ATOM 1616 C CA . ILE A 1 201 ? -5.281 10.657 26.332 1.00 93.12 201 ILE A CA 1
ATOM 1617 C C . ILE A 1 201 ? -6.501 9.951 25.730 1.00 93.12 201 ILE A C 1
ATOM 1619 O O . ILE A 1 201 ? -7.022 9.032 26.349 1.00 93.12 201 ILE A O 1
ATOM 1623 N N . PHE A 1 202 ? -6.978 10.381 24.560 1.00 93.81 202 PHE A N 1
ATOM 1624 C CA . PHE A 1 202 ? -8.155 9.815 23.913 1.00 93.81 202 PHE A CA 1
ATOM 1625 C C . PHE A 1 202 ? -7.762 8.828 22.819 1.00 93.81 202 PHE A C 1
ATOM 1627 O O . PHE A 1 202 ? -6.809 9.061 22.071 1.00 93.81 202 PHE A O 1
ATOM 1634 N N . THR A 1 203 ? -8.547 7.763 22.693 1.00 95.00 203 THR A N 1
ATOM 1635 C CA . THR A 1 203 ? -8.427 6.782 21.611 1.00 95.00 203 THR A CA 1
ATOM 1636 C C . THR A 1 203 ? -9.612 6.901 20.664 1.00 95.00 203 THR A C 1
ATOM 1638 O O . THR A 1 203 ? -10.696 7.351 21.050 1.00 95.00 203 THR A O 1
ATOM 1641 N N . PHE A 1 204 ? -9.401 6.544 19.401 1.00 96.25 204 PHE A N 1
ATOM 1642 C CA . PHE A 1 204 ? -10.498 6.318 18.466 1.00 96.25 204 PHE A CA 1
ATOM 1643 C C . PHE A 1 204 ? -10.788 4.824 18.420 1.00 96.25 204 PHE A C 1
ATOM 1645 O O . PHE A 1 204 ? -9.861 4.030 18.289 1.00 96.25 204 PHE A O 1
ATOM 1652 N N . ILE A 1 205 ? -12.061 4.448 18.495 1.00 96.12 205 ILE A N 1
ATOM 1653 C CA . ILE A 1 205 ? -12.492 3.063 18.312 1.00 96.12 205 ILE A CA 1
ATOM 1654 C C . ILE A 1 205 ? -13.525 3.029 17.188 1.00 96.12 205 ILE A C 1
ATOM 1656 O O . ILE A 1 205 ? -14.493 3.786 17.222 1.00 96.12 205 ILE A O 1
ATOM 1660 N N . GLY A 1 206 ? -13.341 2.152 16.207 1.00 96.31 206 GLY A N 1
ATOM 1661 C CA . GLY A 1 206 ? -14.287 1.933 15.112 1.00 96.31 206 GLY A CA 1
ATOM 1662 C C . GLY A 1 206 ? -14.798 0.499 15.127 1.00 96.31 206 GLY A C 1
ATOM 1663 O O . GLY A 1 206 ? -13.996 -0.429 15.161 1.00 96.31 206 GLY A O 1
ATOM 1664 N N . ASN A 1 207 ? -16.115 0.307 15.090 1.00 95.56 207 ASN A N 1
ATOM 1665 C CA . ASN A 1 207 ? -16.735 -1.011 14.976 1.00 95.56 207 ASN A CA 1
ATOM 1666 C C . ASN A 1 207 ? -17.065 -1.301 13.513 1.00 95.56 207 ASN A C 1
ATOM 1668 O O . ASN A 1 207 ? -17.913 -0.618 12.937 1.00 95.56 207 ASN A O 1
ATOM 1672 N N . THR A 1 208 ? -16.429 -2.313 12.927 1.00 95.75 208 THR A N 1
ATOM 1673 C CA . THR A 1 208 ? -16.701 -2.745 11.548 1.00 95.75 208 THR A CA 1
ATOM 1674 C C . THR A 1 208 ? -17.837 -3.765 11.462 1.00 95.75 208 THR A C 1
ATOM 1676 O O . THR A 1 208 ? -18.465 -3.903 10.416 1.00 95.75 208 THR A O 1
ATOM 1679 N N . ASN A 1 209 ? -18.085 -4.516 12.542 1.00 94.88 209 ASN A N 1
ATOM 1680 C CA . ASN A 1 209 ? -18.899 -5.740 12.571 1.00 94.88 209 ASN A CA 1
ATOM 1681 C C . ASN A 1 209 ? -18.657 -6.678 11.364 1.00 94.88 209 ASN A C 1
ATOM 1683 O O . ASN A 1 209 ? -19.568 -7.325 10.847 1.00 94.88 209 ASN A O 1
ATOM 1687 N N . ASN A 1 210 ? -17.420 -6.696 10.868 1.00 93.62 210 ASN A N 1
ATOM 1688 C CA . ASN A 1 210 ? -16.997 -7.417 9.683 1.00 93.62 210 ASN A CA 1
ATOM 1689 C C . ASN A 1 210 ? -15.494 -7.720 9.779 1.00 93.62 210 ASN A C 1
ATOM 1691 O O . ASN A 1 210 ? -14.664 -6.806 9.809 1.00 93.62 210 ASN A O 1
ATOM 1695 N N . ASN A 1 211 ? -15.154 -9.012 9.808 1.00 92.88 211 ASN A N 1
ATOM 1696 C CA . ASN A 1 211 ? -13.769 -9.472 9.916 1.00 92.88 211 ASN A CA 1
ATOM 1697 C C . ASN A 1 211 ? -12.927 -9.087 8.696 1.00 92.88 211 ASN A C 1
ATOM 1699 O O . ASN A 1 211 ? -11.786 -8.670 8.860 1.00 92.88 211 ASN A O 1
ATOM 1703 N N . LEU A 1 212 ? -13.482 -9.204 7.486 1.00 90.44 212 LEU A N 1
ATOM 1704 C CA . LEU A 1 212 ? -12.765 -8.878 6.254 1.00 90.44 212 LEU A CA 1
ATOM 1705 C C . LEU A 1 212 ? -12.442 -7.382 6.194 1.00 90.44 212 LEU A C 1
ATOM 1707 O O . LEU A 1 212 ? -11.328 -7.001 5.855 1.00 90.44 212 LEU A O 1
ATOM 1711 N N . GLU A 1 213 ? -13.397 -6.541 6.583 1.00 92.25 213 GLU A N 1
ATOM 1712 C CA . GLU A 1 213 ? -13.203 -5.092 6.655 1.00 92.25 213 GLU A CA 1
ATOM 1713 C C . GLU A 1 213 ? -12.125 -4.715 7.686 1.00 92.25 213 GLU A C 1
ATOM 1715 O O . GLU A 1 213 ? -11.254 -3.889 7.414 1.00 92.25 213 GLU A O 1
ATOM 1720 N N . LEU A 1 214 ? -12.136 -5.369 8.856 1.00 94.88 214 LEU A N 1
ATOM 1721 C CA . LEU A 1 214 ? -11.119 -5.163 9.887 1.00 94.88 214 LEU A CA 1
ATOM 1722 C C . LEU A 1 214 ? -9.730 -5.597 9.401 1.00 94.88 214 LEU A C 1
ATOM 1724 O O . LEU A 1 214 ? -8.770 -4.855 9.586 1.00 94.88 214 LEU A O 1
ATOM 1728 N N . LYS A 1 215 ? -9.615 -6.750 8.732 1.00 93.06 215 LYS A N 1
ATOM 1729 C CA . LYS A 1 215 ? -8.347 -7.209 8.146 1.00 93.06 215 LYS A CA 1
ATOM 1730 C C . LYS A 1 215 ? -7.800 -6.231 7.112 1.00 93.06 215 LYS A C 1
ATOM 1732 O O . LYS A 1 215 ? -6.634 -5.864 7.203 1.00 93.06 215 LYS A O 1
ATOM 1737 N N . LYS A 1 216 ? -8.642 -5.744 6.192 1.00 89.38 216 LYS A N 1
ATOM 1738 C CA . LYS A 1 216 ? -8.254 -4.717 5.206 1.00 89.38 216 LYS A CA 1
ATOM 1739 C C . LYS A 1 216 ? -7.691 -3.468 5.887 1.00 89.38 216 LYS A C 1
ATOM 1741 O O . LYS A 1 216 ? -6.666 -2.937 5.468 1.00 89.38 216 LYS A O 1
ATOM 1746 N N . CYS A 1 217 ? -8.338 -3.030 6.965 1.00 93.50 217 CYS A N 1
ATOM 1747 C CA . CYS A 1 217 ? -7.894 -1.893 7.764 1.00 93.50 217 CYS A CA 1
ATOM 1748 C C . CYS A 1 217 ? -6.530 -2.148 8.438 1.00 93.50 217 CYS A C 1
ATOM 1750 O O . CYS A 1 217 ? -5.631 -1.312 8.352 1.00 93.50 217 CYS A O 1
ATOM 1752 N N . LEU A 1 218 ? -6.345 -3.317 9.062 1.00 95.56 218 LEU A N 1
ATOM 1753 C CA . LEU A 1 218 ? -5.089 -3.696 9.719 1.00 95.56 218 LEU A CA 1
ATOM 1754 C C . LEU A 1 218 ? -3.928 -3.852 8.732 1.00 95.56 218 LEU A C 1
ATOM 1756 O O . LEU A 1 218 ? -2.841 -3.354 9.016 1.00 95.56 218 LEU A O 1
ATOM 1760 N N . ALA A 1 219 ? -4.161 -4.480 7.576 1.00 91.12 219 ALA A N 1
ATOM 1761 C CA . ALA A 1 219 ? -3.165 -4.617 6.513 1.00 91.12 219 ALA A CA 1
ATOM 1762 C C . ALA A 1 219 ? -2.647 -3.244 6.062 1.00 91.12 219 ALA A C 1
ATOM 1764 O O . ALA A 1 219 ? -1.440 -3.034 5.952 1.00 91.12 219 ALA A O 1
ATOM 1765 N N . PHE A 1 220 ? -3.550 -2.270 5.902 1.00 91.44 220 PHE A N 1
ATOM 1766 C CA . PHE A 1 220 ? -3.170 -0.903 5.554 1.00 91.44 220 PHE A CA 1
ATOM 1767 C C . PHE A 1 220 ? -2.306 -0.251 6.645 1.00 91.44 220 PHE A C 1
ATOM 1769 O O . PHE A 1 220 ? -1.274 0.347 6.347 1.00 91.44 220 PHE A O 1
ATOM 1776 N N . PHE A 1 221 ? -2.673 -0.383 7.924 1.00 95.00 221 PHE A N 1
ATOM 1777 C CA . PHE A 1 221 ? -1.845 0.140 9.018 1.00 95.00 221 PHE A CA 1
ATOM 1778 C C . PHE A 1 221 ? -0.476 -0.554 9.110 1.00 95.00 221 PHE A C 1
ATOM 1780 O O . PHE A 1 221 ? 0.525 0.111 9.382 1.00 95.00 221 PHE A O 1
ATOM 1787 N N . GLN A 1 222 ? -0.405 -1.862 8.848 1.00 93.00 222 GLN A N 1
ATOM 1788 C CA . GLN A 1 222 ? 0.858 -2.600 8.796 1.00 93.00 222 GLN A CA 1
ATOM 1789 C C . GLN A 1 222 ? 1.748 -2.105 7.646 1.00 93.00 222 GLN A C 1
ATOM 1791 O O . GLN A 1 222 ? 2.945 -1.895 7.843 1.00 93.00 222 GLN A O 1
ATOM 1796 N N . GLU A 1 223 ? 1.170 -1.841 6.470 1.00 87.50 223 GLU A N 1
ATOM 1797 C CA . GLU A 1 223 ? 1.873 -1.256 5.320 1.00 87.50 223 GLU A CA 1
ATOM 1798 C C . GLU A 1 223 ? 2.475 0.114 5.663 1.00 87.50 223 GLU A C 1
ATOM 1800 O O . GLU A 1 223 ? 3.634 0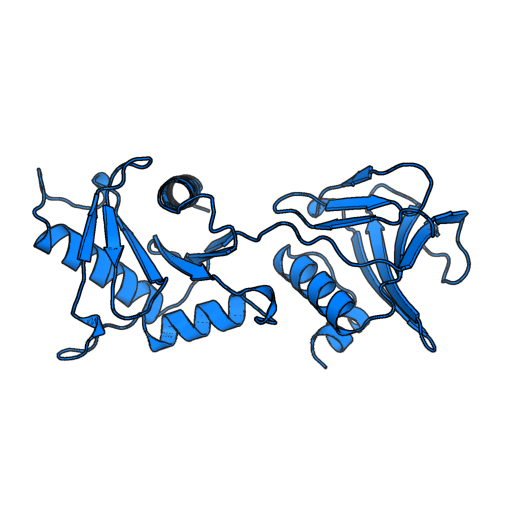.391 5.340 1.00 87.50 223 GLU A O 1
ATOM 1805 N N . LYS A 1 224 ? 1.724 0.946 6.398 1.00 90.81 224 LYS A N 1
ATOM 1806 C CA . LYS A 1 224 ? 2.183 2.245 6.922 1.00 90.81 224 LYS A CA 1
ATOM 1807 C C . LYS A 1 224 ? 3.146 2.125 8.107 1.00 90.81 224 LYS A C 1
ATOM 1809 O O . LYS A 1 224 ? 3.510 3.137 8.702 1.00 90.81 224 LYS A O 1
ATOM 1814 N N . LYS A 1 225 ? 3.606 0.907 8.423 1.00 92.50 225 LYS A N 1
ATOM 1815 C CA . LYS A 1 225 ? 4.549 0.591 9.507 1.00 92.50 225 LYS A CA 1
ATOM 1816 C C . LYS A 1 225 ? 4.050 1.040 10.881 1.00 92.50 225 LYS A C 1
ATOM 1818 O O . LYS A 1 225 ? 4.851 1.323 11.772 1.00 92.50 225 LYS A O 1
ATOM 1823 N N . CYS A 1 226 ? 2.734 1.113 11.066 1.00 96.62 226 CYS A N 1
ATOM 1824 C CA . CYS A 1 226 ? 2.156 1.392 12.369 1.00 96.62 226 CYS A CA 1
ATOM 1825 C C . CYS A 1 226 ? 2.382 0.206 13.313 1.00 96.62 226 CYS A C 1
ATOM 1827 O O . CYS A 1 226 ? 2.447 -0.951 12.900 1.00 96.62 226 CYS A O 1
ATOM 1829 N N . ASN A 1 227 ? 2.477 0.501 14.606 1.00 97.25 227 ASN A N 1
ATOM 1830 C CA . ASN A 1 227 ? 2.696 -0.506 15.635 1.00 97.25 227 ASN A CA 1
ATOM 1831 C C . ASN A 1 227 ? 1.399 -1.281 15.933 1.00 97.25 227 ASN A C 1
ATOM 1833 O O . ASN A 1 227 ? 0.560 -0.817 16.705 1.00 97.25 227 ASN A O 1
ATOM 1837 N N . LEU A 1 228 ? 1.209 -2.442 15.308 1.00 98.31 228 LEU A N 1
ATOM 1838 C CA . LEU A 1 228 ? 0.091 -3.341 15.608 1.00 98.31 228 LEU A CA 1
ATOM 1839 C C . LEU A 1 228 ? 0.410 -4.176 16.856 1.00 98.31 228 LEU A C 1
ATOM 1841 O O . LEU A 1 228 ? 1.510 -4.711 16.989 1.00 98.31 228 LEU A O 1
ATOM 1845 N N . THR A 1 229 ? -0.555 -4.329 17.766 1.00 97.69 229 THR A N 1
ATOM 1846 C CA . THR A 1 229 ? -0.409 -5.273 18.886 1.00 97.69 229 THR A CA 1
ATOM 1847 C C . THR A 1 229 ? -0.312 -6.710 18.378 1.00 97.69 229 THR A C 1
ATOM 1849 O O . THR A 1 229 ? -0.824 -7.033 17.307 1.00 97.69 229 THR A O 1
ATOM 1852 N N . GLN A 1 230 ? 0.278 -7.610 19.176 1.00 97.38 230 GLN A N 1
ATOM 1853 C CA . GLN A 1 230 ? 0.356 -9.032 18.814 1.00 97.38 230 GLN A CA 1
ATOM 1854 C C . GLN A 1 230 ? -1.027 -9.611 18.494 1.00 97.38 230 GLN A C 1
ATOM 1856 O O . GLN A 1 230 ? -1.197 -10.297 17.500 1.00 97.38 230 GLN A O 1
ATOM 1861 N N . LYS A 1 231 ? -2.045 -9.229 19.271 1.00 96.38 231 LYS A N 1
ATOM 1862 C CA . LYS A 1 231 ? -3.436 -9.618 19.028 1.00 96.38 231 LYS A CA 1
ATOM 1863 C C . LYS A 1 231 ? -3.942 -9.179 17.647 1.00 96.38 231 LYS A C 1
ATOM 1865 O O . LYS A 1 231 ? -4.647 -9.938 16.987 1.00 96.38 231 LYS A O 1
ATOM 1870 N N . ALA A 1 232 ? -3.620 -7.956 17.227 1.00 97.31 232 ALA A N 1
ATOM 1871 C CA . ALA A 1 232 ? -3.993 -7.447 15.911 1.00 97.31 232 ALA A CA 1
ATOM 1872 C C . ALA A 1 232 ? -3.239 -8.178 14.787 1.00 97.31 232 ALA A C 1
ATOM 1874 O O . ALA A 1 232 ? -3.851 -8.522 13.778 1.00 97.31 232 ALA A O 1
ATOM 1875 N N . LEU A 1 233 ? -1.949 -8.469 14.982 1.00 96.81 233 LEU A N 1
ATOM 1876 C CA . LEU A 1 233 ? -1.145 -9.260 14.044 1.00 96.81 233 LEU A CA 1
ATOM 1877 C C . LEU A 1 233 ? -1.674 -10.693 13.906 1.00 96.81 233 LEU A C 1
ATOM 1879 O O . LEU A 1 233 ? -1.851 -11.176 12.793 1.00 96.81 233 LEU A O 1
ATOM 1883 N N . ASP A 1 234 ? -1.985 -11.354 15.020 1.00 96.56 234 ASP A N 1
ATOM 1884 C CA . ASP A 1 234 ? -2.520 -12.716 15.024 1.00 96.56 234 ASP A CA 1
ATOM 1885 C C . ASP A 1 234 ? -3.856 -12.790 14.282 1.00 96.56 234 ASP A C 1
ATOM 1887 O O . ASP A 1 234 ? -4.096 -13.740 13.548 1.00 96.56 234 ASP A O 1
ATOM 1891 N N . PHE A 1 235 ? -4.728 -11.792 14.451 1.00 95.25 235 PHE A N 1
ATOM 1892 C CA . PHE A 1 235 ? -6.001 -11.723 13.730 1.00 95.25 235 PHE A CA 1
ATOM 1893 C C . PHE A 1 235 ? -5.821 -11.456 12.232 1.00 95.25 235 PHE A C 1
ATOM 1895 O O . PHE A 1 235 ? -6.584 -11.977 11.421 1.00 95.25 235 PHE A O 1
ATOM 1902 N N . LEU A 1 236 ? -4.836 -10.634 11.862 1.00 93.44 236 LEU A N 1
ATOM 1903 C CA . LEU A 1 236 ? -4.527 -10.355 10.462 1.00 93.44 236 LEU A CA 1
ATOM 1904 C C . LEU A 1 236 ? -4.031 -11.616 9.733 1.00 93.44 236 LEU A C 1
ATOM 1906 O O . LEU A 1 236 ? -4.407 -11.828 8.587 1.00 93.44 236 LEU A O 1
ATOM 1910 N N . ASN A 1 237 ? -3.256 -12.461 10.419 1.00 89.62 237 ASN A N 1
ATOM 1911 C CA . ASN A 1 237 ? -2.605 -13.646 9.847 1.00 89.62 237 ASN A CA 1
ATOM 1912 C C . ASN A 1 237 ? -3.432 -14.951 9.904 1.00 89.62 237 ASN A C 1
ATOM 1914 O O . ASN A 1 237 ? -2.944 -15.983 9.445 1.00 89.62 237 ASN A O 1
ATOM 1918 N N . GLN A 1 238 ? -4.628 -14.939 10.505 1.00 85.50 238 GLN A N 1
ATOM 1919 C CA . GLN A 1 238 ? -5.546 -16.094 10.596 1.00 85.50 238 GLN A CA 1
ATOM 1920 C C . GLN A 1 238 ? -6.399 -16.249 9.348 1.00 85.50 238 GLN A C 1
ATOM 1922 O O . GLN A 1 238 ? -6.550 -17.378 8.841 1.00 85.50 238 GLN A O 1
#

Organism: NCBI:txid2872310

Radius of gyration: 21.42 Å; chains: 1; bounding box: 50×33×61 Å